Protein AF-A0ABD0VGP8-F1 (afdb_monomer)

Radius of gyration: 18.87 Å; Cα contacts (8 Å, |Δi|>4): 327; chains: 1; bounding box: 42×46×48 Å

InterPro domains:
  IPR012340 Nucleic acid-binding, OB-fold [G3DSA:2.40.50.140] (1-65)
  IPR012340 Nucleic acid-binding, OB-fold [G3DSA:2.40.50.140] (68-179)
  IPR012340 Nucleic acid-binding, OB-fold [SSF50249] (1-65)
  IPR012340 Nucleic acid-binding, OB-fold [SSF50249] (79-161)
  IPR031657 Replication protein A, OB domain [PF16900] (90-168)

Organism: Dendrobium thyrsiflorum (NCBI:txid117978)

Foldseek 3Di:
DDLVPDDAAEDEDDPRCVVCVVVDDPQFDKDKPDWDKDADPVVPDPDPDGIHTYDDPPMDIGTDPDDRRDRPPADADAPVVQVVVQPFFHKHKKWFQDWDAKDWDQDPPPRDIWIKTWTWIAGPVRDIATEMDIHPCCPPVSVVCVVCNVAGWMFIAGRWGDDDPGYTYHDDDPPRPRPVPRPD

Mean predicted aligned error: 11.91 Å

Nearest PDB structures (foldseek):
  4gop-assembly2_Z  TM=7.645E-01  e=7.010E-10  Mycosarcoma maydis
  1jmc-assembly1_A  TM=6.995E-01  e=1.639E-09  Homo sapiens
  1fgu-assembly1_B  TM=4.727E-01  e=9.653E-11  Homo sapiens
  3u4v-assembly2_B  TM=6.853E-01  e=9.547E-03  Tetrahymena thermophila
  2qdd-assembly1_B  TM=4.348E-01  e=5.751E+00  Roseovarius nubinhibens ISM

pLDDT: mean 78.56, std 16.31, range [28.16, 95.38]

Structure (mmCIF, N/CA/C/O backbone):
data_AF-A0ABD0VGP8-F1
#
_entry.id   AF-A0ABD0VGP8-F1
#
loop_
_atom_site.group_PDB
_atom_site.id
_atom_site.type_symbol
_atom_site.label_atom_id
_atom_site.label_alt_id
_atom_site.label_comp_id
_atom_site.label_asym_id
_atom_site.label_entity_id
_atom_site.label_seq_id
_atom_site.pdbx_PDB_ins_code
_atom_site.Cartn_x
_atom_site.Cartn_y
_atom_site.Cartn_z
_atom_site.occupancy
_atom_site.B_iso_or_equiv
_atom_site.auth_seq_id
_atom_site.auth_comp_id
_atom_site.auth_asym_id
_atom_site.auth_atom_id
_atom_site.pdbx_PDB_model_num
ATOM 1 N N . MET A 1 1 ? -7.320 11.011 13.089 1.00 75.75 1 MET A N 1
ATOM 2 C CA . MET A 1 1 ? -6.271 11.950 13.531 1.00 75.75 1 MET A CA 1
ATOM 3 C C . MET A 1 1 ? -7.002 13.131 14.124 1.00 75.75 1 MET A C 1
ATOM 5 O O . MET A 1 1 ? -8.030 13.486 13.560 1.00 75.75 1 MET A O 1
ATOM 9 N N . ASP A 1 2 ? -6.547 13.659 15.252 1.00 77.31 2 ASP A N 1
ATOM 10 C CA . ASP A 1 2 ? -7.126 14.875 15.825 1.00 77.31 2 ASP A CA 1
ATOM 11 C C . ASP A 1 2 ? -6.437 16.145 15.285 1.00 77.31 2 ASP A C 1
ATOM 13 O O . ASP A 1 2 ? -5.498 16.076 14.491 1.00 77.31 2 ASP A O 1
ATOM 17 N N . LYS A 1 3 ? -6.895 17.318 15.727 1.00 75.94 3 LYS A N 1
ATOM 18 C CA . LYS A 1 3 ? -6.318 18.623 15.363 1.00 75.94 3 LYS A CA 1
ATOM 19 C C . LYS A 1 3 ? -4.840 18.795 15.752 1.00 75.94 3 LYS A C 1
ATOM 21 O O . LYS A 1 3 ? -4.164 19.648 15.191 1.00 75.94 3 LYS A O 1
ATOM 26 N N . GLU A 1 4 ? -4.344 18.010 16.708 1.00 75.00 4 GLU A N 1
ATOM 27 C CA . GLU A 1 4 ? -2.964 18.071 17.208 1.00 75.00 4 GLU A CA 1
ATOM 28 C C . GLU A 1 4 ? -2.039 17.108 16.445 1.00 75.00 4 GLU A C 1
ATOM 30 O O . GLU A 1 4 ? -0.842 17.029 16.713 1.00 75.00 4 GLU A O 1
ATOM 35 N N . GLY A 1 5 ? -2.575 16.380 15.458 1.00 69.56 5 GLY A N 1
ATOM 36 C CA . GLY A 1 5 ? -1.830 15.402 14.674 1.00 69.56 5 GLY A CA 1
ATOM 37 C C . GLY A 1 5 ? -1.715 14.034 15.350 1.00 69.56 5 GLY A C 1
ATOM 38 O O . GLY A 1 5 ? -1.072 13.130 14.801 1.00 69.56 5 GLY A O 1
ATOM 39 N N . SER A 1 6 ? -2.366 13.834 16.499 1.00 74.31 6 SER A N 1
ATOM 40 C CA . SER A 1 6 ? -2.356 12.561 17.210 1.00 74.31 6 SER A CA 1
ATOM 41 C C . SER A 1 6 ? -3.183 11.524 16.458 1.00 74.31 6 SER A C 1
ATOM 43 O O . SER A 1 6 ? -4.277 11.778 15.938 1.00 74.31 6 SER A O 1
ATOM 45 N N . LYS A 1 7 ? -2.642 1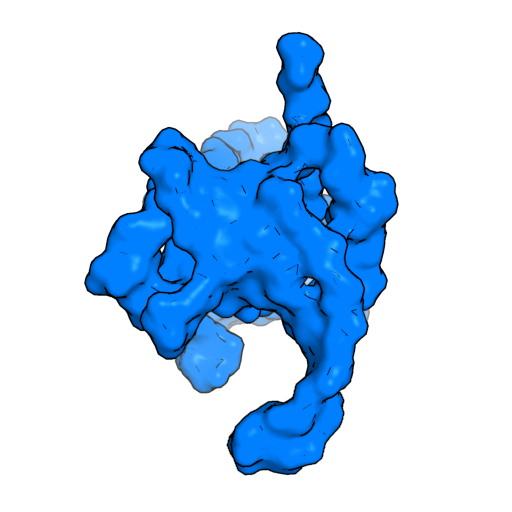0.308 16.376 1.00 75.69 7 LYS A N 1
ATOM 46 C CA . LYS A 1 7 ? -3.300 9.158 15.753 1.00 75.69 7 LYS A CA 1
ATOM 47 C C . LYS A 1 7 ? -3.699 8.171 16.842 1.00 75.69 7 LYS A C 1
ATOM 49 O O . LYS A 1 7 ? -2.844 7.698 17.583 1.00 75.69 7 LYS A O 1
ATOM 54 N N . ILE A 1 8 ? -4.983 7.835 16.882 1.00 77.69 8 ILE A N 1
ATOM 55 C CA . ILE A 1 8 ? -5.530 6.746 17.688 1.00 77.69 8 ILE A CA 1
ATOM 56 C C . ILE A 1 8 ? -6.224 5.754 16.761 1.00 77.69 8 ILE A C 1
ATOM 58 O O . ILE A 1 8 ? -6.774 6.146 15.727 1.00 77.69 8 ILE A O 1
ATOM 62 N N . TYR A 1 9 ? -6.150 4.476 17.110 1.00 81.50 9 TYR A N 1
ATOM 63 C CA . TYR A 1 9 ? -6.816 3.412 16.372 1.00 81.50 9 TYR A CA 1
ATOM 64 C C . TYR A 1 9 ? -8.202 3.200 16.955 1.00 81.50 9 TYR A C 1
ATOM 66 O O . TYR A 1 9 ? -8.357 3.222 18.171 1.00 81.50 9 TYR A O 1
ATOM 74 N N . ALA A 1 10 ? -9.190 3.005 16.089 1.00 85.44 10 ALA A N 1
ATOM 75 C CA . ALA A 1 10 ? -10.526 2.589 16.478 1.00 85.44 10 ALA A CA 1
ATOM 76 C C . ALA A 1 10 ? -10.830 1.243 15.818 1.00 85.44 10 ALA A C 1
ATOM 78 O O . ALA A 1 10 ? -10.579 1.073 14.624 1.00 85.44 10 ALA A O 1
ATOM 79 N N . ILE A 1 11 ? -11.346 0.297 16.595 1.00 84.75 11 ILE A N 1
ATOM 80 C CA . ILE A 1 11 ? -11.693 -1.048 16.150 1.00 84.75 11 ILE A CA 1
ATOM 81 C C . ILE A 1 11 ? -13.200 -1.235 16.303 1.00 84.75 11 ILE A C 1
ATOM 83 O O . ILE A 1 11 ? -13.783 -0.892 17.332 1.00 84.75 11 ILE A O 1
ATOM 87 N N . MET A 1 12 ? -13.820 -1.786 15.263 1.00 86.19 12 MET A N 1
ATOM 88 C CA . MET A 1 12 ? -15.237 -2.132 15.205 1.00 86.19 12 MET A CA 1
ATOM 89 C C . MET A 1 12 ? -15.363 -3.605 14.838 1.00 86.19 12 MET A C 1
ATOM 91 O O . MET A 1 12 ? -14.576 -4.108 14.037 1.00 86.19 12 MET A O 1
ATOM 95 N N . PHE A 1 13 ? -16.366 -4.279 15.391 1.00 82.12 13 PHE A N 1
ATOM 96 C CA . PHE A 1 13 ? -16.651 -5.680 15.099 1.00 82.12 13 PHE A CA 1
ATOM 97 C C . PHE A 1 13 ? -18.132 -5.862 14.758 1.00 82.12 13 PHE A C 1
ATOM 99 O O . PHE A 1 13 ? -18.984 -5.159 15.303 1.00 82.12 13 PHE A O 1
ATOM 106 N N . ASN A 1 14 ? -18.424 -6.861 13.922 1.00 88.38 14 ASN A N 1
ATOM 107 C CA . ASN A 1 14 ? -19.770 -7.390 13.674 1.00 88.38 14 ASN A CA 1
ATOM 108 C C . ASN A 1 14 ? -20.792 -6.289 13.314 1.00 88.38 14 ASN A C 1
ATOM 110 O O . ASN A 1 14 ? -20.517 -5.449 12.464 1.00 88.38 14 ASN A O 1
ATOM 114 N N . GLU A 1 15 ? -21.932 -6.266 14.008 1.00 85.12 15 GLU A N 1
ATOM 115 C CA . GLU A 1 15 ? -23.062 -5.340 13.833 1.00 85.12 15 GLU A CA 1
ATOM 116 C C . GLU A 1 15 ? -22.687 -3.846 13.847 1.00 85.12 15 GLU A C 1
ATOM 118 O O . GLU A 1 15 ? -23.386 -3.014 13.268 1.00 85.12 15 GLU A O 1
ATOM 123 N N . ILE A 1 16 ? -21.570 -3.481 14.486 1.00 82.50 16 ILE A N 1
ATOM 124 C CA . ILE A 1 16 ? -21.086 -2.095 14.526 1.00 82.50 16 ILE A CA 1
ATOM 125 C C . ILE A 1 16 ? -20.502 -1.680 13.175 1.00 82.50 16 ILE A C 1
ATOM 127 O O . ILE A 1 16 ? -20.626 -0.518 12.791 1.00 82.50 16 ILE A O 1
ATOM 131 N N . ILE A 1 17 ? -19.901 -2.621 12.440 1.00 83.06 17 ILE A N 1
ATOM 132 C CA . ILE A 1 17 ? -19.397 -2.374 11.087 1.00 83.06 17 ILE A CA 1
ATOM 133 C C . ILE A 1 17 ? -20.577 -2.025 10.188 1.00 83.06 17 ILE A C 1
ATOM 135 O O . ILE A 1 17 ? -20.577 -0.945 9.609 1.00 83.06 17 ILE A O 1
ATOM 139 N N . ASP A 1 18 ? -21.608 -2.870 10.157 1.00 83.44 18 ASP A N 1
ATOM 140 C CA . ASP A 1 18 ? -22.788 -2.666 9.308 1.00 83.44 18 ASP A CA 1
ATOM 141 C C . ASP A 1 18 ? -23.481 -1.329 9.604 1.00 83.44 18 ASP A C 1
ATOM 143 O O . ASP A 1 18 ? -23.924 -0.628 8.698 1.00 83.44 18 ASP A O 1
ATOM 147 N N . ARG A 1 19 ? -23.515 -0.925 10.880 1.00 85.06 19 ARG A N 1
ATOM 148 C CA . ARG A 1 19 ? -24.120 0.342 11.306 1.00 85.06 19 ARG A CA 1
ATOM 149 C C . ARG A 1 19 ? -23.381 1.581 10.797 1.00 85.06 19 ARG A C 1
ATOM 151 O O . ARG A 1 19 ? -24.021 2.599 10.534 1.00 85.06 19 ARG A O 1
ATOM 158 N N . PHE A 1 20 ? -22.051 1.542 10.736 1.00 82.31 20 PHE A N 1
ATOM 159 C CA . PHE A 1 20 ? -21.230 2.734 10.482 1.00 82.31 20 PHE A CA 1
ATOM 160 C C . PHE A 1 20 ? -20.481 2.714 9.148 1.00 82.31 20 PHE A C 1
ATOM 162 O O . PHE A 1 20 ? -19.919 3.745 8.771 1.00 82.31 20 PHE A O 1
ATOM 169 N N . HIS A 1 21 ? -20.498 1.593 8.426 1.00 80.69 21 HIS A N 1
ATOM 170 C CA . HIS A 1 21 ? -19.795 1.408 7.159 1.00 80.69 21 HIS A CA 1
ATOM 171 C C . HIS A 1 21 ? -20.122 2.512 6.146 1.00 80.69 21 HIS A C 1
ATOM 173 O O . HIS A 1 21 ? -19.216 3.153 5.622 1.00 80.69 21 HIS A O 1
ATOM 179 N N . ASP A 1 22 ? -21.406 2.807 5.943 1.00 82.00 22 ASP A N 1
ATOM 180 C CA . ASP A 1 22 ? -21.838 3.769 4.919 1.00 82.00 22 ASP A CA 1
ATOM 181 C C . ASP A 1 22 ? -21.675 5.238 5.354 1.00 82.00 22 ASP A C 1
ATOM 183 O O . ASP A 1 22 ? -21.691 6.158 4.531 1.00 82.00 22 ASP A O 1
ATOM 187 N N . ILE A 1 23 ? -21.505 5.473 6.659 1.00 82.44 23 ILE A N 1
ATOM 188 C CA . ILE A 1 23 ? -21.382 6.812 7.248 1.00 82.44 23 ILE A CA 1
ATOM 189 C C . ILE A 1 23 ? -19.925 7.277 7.231 1.00 82.44 23 ILE A C 1
ATOM 191 O O . ILE A 1 23 ? -19.656 8.467 7.034 1.00 82.44 23 ILE A O 1
ATOM 195 N N . LEU A 1 24 ? -18.983 6.358 7.458 1.00 83.94 24 LEU A N 1
ATOM 196 C CA . LEU A 1 24 ? -17.557 6.649 7.546 1.00 83.94 24 LEU A CA 1
ATOM 19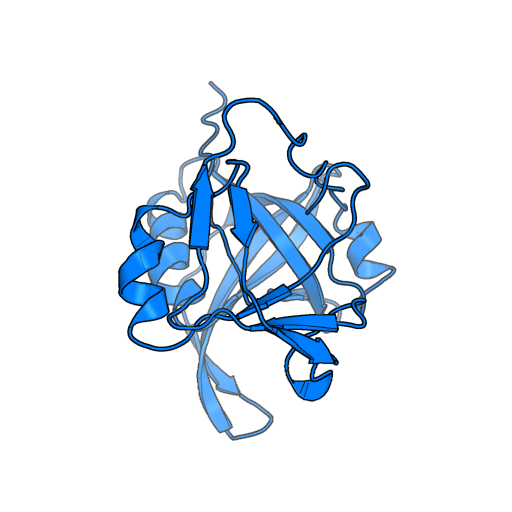7 C C . LEU A 1 24 ? -16.944 6.816 6.153 1.00 83.94 24 LEU A C 1
ATOM 199 O O . LEU A 1 24 ? -16.768 5.868 5.398 1.00 83.94 24 LEU A O 1
ATOM 203 N N . GLN A 1 25 ? -16.564 8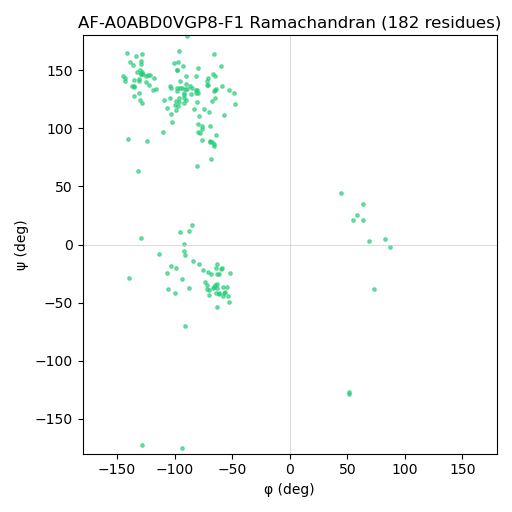.050 5.836 1.00 80.06 25 GLN A N 1
ATOM 204 C CA . GLN A 1 25 ? -15.961 8.436 4.568 1.00 80.06 25 GLN A CA 1
ATOM 205 C C . GLN A 1 25 ? -14.596 9.074 4.813 1.00 80.06 25 GLN A C 1
ATOM 207 O O . GLN A 1 25 ? -14.416 9.903 5.710 1.00 80.06 25 GLN A O 1
ATOM 212 N N . THR A 1 26 ? -13.623 8.706 3.984 1.00 77.12 26 THR A N 1
ATOM 213 C CA . THR A 1 26 ? -12.276 9.282 4.031 1.00 77.12 26 THR A CA 1
ATOM 214 C C . THR A 1 26 ? -12.326 10.795 3.816 1.00 77.12 26 THR A C 1
ATOM 216 O O . THR A 1 26 ? -13.013 11.282 2.924 1.00 77.12 26 THR A O 1
ATOM 219 N N . GLY A 1 27 ? -11.566 11.541 4.623 1.00 74.88 27 GLY A N 1
ATOM 220 C CA . GLY A 1 27 ? -11.446 12.999 4.508 1.00 74.88 27 GLY A CA 1
ATOM 221 C C . GLY A 1 27 ? -12.509 13.798 5.265 1.00 74.88 27 GLY A C 1
ATOM 222 O O . GLY A 1 27 ? -12.432 15.021 5.273 1.00 74.88 27 GLY A O 1
ATOM 223 N N . LYS A 1 28 ? -13.467 13.138 5.928 1.00 80.38 28 LYS A N 1
ATOM 224 C CA . LYS A 1 28 ? -14.440 13.795 6.810 1.00 80.38 28 LYS A CA 1
ATOM 225 C C . LYS A 1 28 ? -14.033 13.705 8.281 1.00 80.38 28 LYS A C 1
ATOM 227 O O . LYS A 1 28 ? -13.384 12.744 8.700 1.00 80.38 28 LYS A O 1
ATOM 232 N N . THR A 1 29 ? -14.435 14.704 9.064 1.00 84.75 29 THR A N 1
ATOM 233 C CA . THR A 1 29 ? -14.225 14.734 10.516 1.00 84.75 29 THR A CA 1
ATOM 234 C C . THR A 1 29 ? -15.415 14.120 11.240 1.00 84.75 29 THR A C 1
ATOM 236 O O . THR A 1 29 ? -16.558 14.479 10.968 1.00 84.75 29 THR A O 1
ATOM 239 N N . TYR A 1 30 ? -15.153 13.250 12.214 1.00 87.25 30 TYR A N 1
ATOM 240 C CA . TYR A 1 30 ? -16.190 12.613 13.022 1.00 87.25 30 TYR A CA 1
ATOM 241 C C . TYR A 1 30 ? -15.918 12.784 14.512 1.00 87.25 30 TYR A C 1
ATOM 243 O O . TYR A 1 30 ? -14.767 12.767 14.952 1.00 87.25 30 TYR A O 1
ATOM 251 N N . VAL A 1 31 ? -16.994 12.892 15.285 1.00 87.44 31 VAL A N 1
ATOM 252 C CA . VAL A 1 31 ? -16.982 12.810 16.743 1.00 87.44 31 VAL A CA 1
ATOM 253 C C . VAL A 1 31 ? -17.328 11.381 17.137 1.00 87.44 31 VAL A C 1
ATOM 255 O O . VAL A 1 31 ? -18.384 10.868 16.767 1.00 87.44 31 VAL A O 1
ATOM 258 N N . PHE A 1 32 ? -16.432 10.753 17.893 1.00 89.62 32 PHE A N 1
ATOM 259 C CA . PHE A 1 32 ? -16.620 9.422 18.461 1.00 89.62 32 PHE A CA 1
ATOM 260 C C . PHE A 1 32 ? -16.948 9.556 19.947 1.00 89.62 32 PHE A C 1
ATOM 262 O O . PHE A 1 32 ? -16.272 10.294 20.663 1.00 89.62 32 PHE A O 1
ATOM 269 N N . SER A 1 33 ? -17.952 8.828 20.428 1.00 89.69 33 SER A N 1
ATOM 270 C CA . SER A 1 33 ? -18.317 8.799 21.848 1.00 89.69 33 SER A CA 1
ATOM 271 C C . SER A 1 33 ? -18.656 7.387 22.325 1.00 89.69 33 SER A C 1
ATOM 273 O O . SER A 1 33 ? -18.988 6.509 21.529 1.00 89.69 33 SER A O 1
ATOM 275 N N . ASN A 1 34 ? -18.539 7.173 23.641 1.00 93.12 34 ASN A N 1
ATOM 276 C CA . ASN A 1 34 ? -18.830 5.911 24.339 1.00 93.12 34 ASN A CA 1
ATOM 277 C C . ASN A 1 34 ? -18.015 4.687 23.867 1.00 93.12 34 ASN A C 1
ATOM 279 O O . ASN A 1 34 ? -18.450 3.547 24.030 1.00 93.12 34 ASN A O 1
ATOM 283 N N . GLY A 1 35 ? -16.829 4.911 23.296 1.00 88.88 35 GLY A N 1
ATOM 284 C CA . GLY A 1 35 ? -15.868 3.847 22.997 1.00 88.88 35 GLY A CA 1
ATOM 285 C C . GLY A 1 35 ? -15.067 3.424 24.233 1.00 88.88 35 GLY A C 1
ATOM 286 O O . GLY A 1 35 ? -14.824 4.224 25.136 1.00 88.88 35 GLY A O 1
ATOM 287 N N . GLN A 1 36 ? -14.626 2.168 24.270 1.00 89.81 36 GLN A N 1
ATOM 288 C CA . GLN A 1 36 ? -13.781 1.627 25.335 1.00 89.81 36 GLN A CA 1
ATOM 289 C C . GLN A 1 36 ? -12.298 1.766 24.975 1.00 89.81 36 GLN A C 1
ATOM 291 O O . GLN A 1 36 ? -11.882 1.304 23.922 1.00 89.81 36 GLN A O 1
ATOM 296 N N . ILE A 1 37 ? -11.474 2.333 25.856 1.00 89.94 37 ILE A N 1
ATOM 297 C CA . ILE A 1 37 ? -10.024 2.449 25.628 1.00 89.94 37 ILE A CA 1
ATOM 298 C C . ILE A 1 37 ? -9.312 1.157 26.065 1.00 89.94 37 ILE A C 1
ATOM 300 O O . ILE A 1 37 ? -9.573 0.645 27.155 1.00 89.94 37 ILE A O 1
ATOM 304 N N . LYS A 1 38 ? -8.395 0.648 25.235 1.00 87.56 38 LYS A N 1
ATOM 305 C CA . LYS A 1 38 ? -7.489 -0.473 25.536 1.00 87.56 38 LYS A CA 1
ATOM 306 C C . LYS A 1 38 ? -6.054 -0.167 25.120 1.00 87.56 38 LYS A C 1
ATOM 308 O O . LYS A 1 38 ? -5.814 0.732 24.323 1.00 87.56 38 LYS A O 1
ATOM 313 N N . GLU A 1 39 ? -5.100 -0.922 25.655 1.00 85.56 39 GLU A N 1
ATOM 314 C CA . GLU A 1 39 ? -3.723 -0.915 25.153 1.00 85.56 39 GLU A CA 1
ATOM 315 C C . GLU A 1 39 ? -3.638 -1.610 23.792 1.00 85.56 39 GLU A C 1
ATOM 317 O O . GLU A 1 39 ? -4.287 -2.633 23.571 1.00 85.56 39 GLU A O 1
ATOM 322 N N . ILE A 1 40 ? -2.823 -1.055 22.889 1.00 79.00 40 ILE A N 1
ATOM 323 C CA . ILE A 1 40 ? -2.623 -1.630 21.554 1.00 79.00 40 ILE A CA 1
ATOM 324 C C . ILE A 1 40 ? -1.937 -2.986 21.661 1.00 79.00 40 ILE A C 1
ATOM 326 O O . ILE A 1 40 ? -0.868 -3.118 22.268 1.00 79.00 40 ILE A O 1
ATOM 330 N N . ASN A 1 41 ? -2.493 -3.970 20.957 1.00 71.81 41 ASN A N 1
ATOM 331 C CA . ASN A 1 41 ? -1.782 -5.208 20.698 1.00 71.81 41 ASN A CA 1
ATOM 332 C C . ASN A 1 41 ? -0.728 -4.989 19.596 1.00 71.81 41 ASN A C 1
ATOM 334 O O . ASN A 1 41 ? -1.039 -4.935 18.402 1.00 71.81 41 ASN A O 1
ATOM 338 N N . LYS A 1 42 ? 0.535 -4.858 20.014 1.00 69.62 42 LYS A N 1
ATOM 339 C CA . LYS A 1 42 ? 1.679 -4.574 19.131 1.00 69.62 42 LYS A CA 1
ATOM 340 C C . LYS A 1 42 ? 1.955 -5.676 18.105 1.00 69.62 42 LYS A C 1
ATOM 342 O O . LYS A 1 42 ? 2.621 -5.401 17.112 1.00 69.62 42 LYS A O 1
ATOM 347 N N . ASP A 1 43 ? 1.420 -6.877 18.302 1.00 63.03 43 ASP A N 1
ATOM 348 C CA . ASP A 1 43 ? 1.644 -8.007 17.398 1.00 63.03 43 ASP A CA 1
ATOM 349 C C . ASP A 1 43 ? 0.848 -7.884 16.087 1.00 63.03 43 ASP A C 1
ATOM 351 O O . ASP A 1 43 ? 1.227 -8.466 15.072 1.00 63.03 43 ASP A O 1
ATOM 355 N N . PHE A 1 44 ? -0.237 -7.098 16.077 1.00 53.94 44 PHE A N 1
ATOM 356 C CA . PHE A 1 44 ? -1.123 -6.957 14.912 1.00 53.94 44 PHE A CA 1
ATOM 357 C C . PHE A 1 44 ? -0.921 -5.655 14.132 1.00 53.94 44 PHE A C 1
ATOM 359 O O . PHE A 1 44 ? -1.324 -5.559 12.970 1.00 53.94 44 PHE A O 1
ATOM 366 N N . TYR A 1 45 ? -0.289 -4.649 14.740 1.00 54.62 45 TYR A N 1
ATOM 367 C CA . TYR A 1 45 ? -0.247 -3.295 14.202 1.00 54.62 45 TYR A CA 1
ATOM 368 C C . TYR A 1 45 ? 1.176 -2.735 14.174 1.00 54.62 45 TYR A C 1
ATOM 370 O O . TYR A 1 45 ? 1.838 -2.606 15.198 1.00 54.62 45 TYR A O 1
ATOM 378 N N . ASN A 1 46 ? 1.632 -2.308 12.993 1.00 49.19 46 ASN A N 1
ATOM 379 C CA . ASN A 1 46 ? 2.923 -1.637 12.825 1.00 49.19 46 ASN A CA 1
ATOM 380 C C . ASN A 1 46 ? 2.797 -0.143 13.204 1.00 49.19 46 ASN A C 1
ATOM 382 O O . ASN A 1 46 ? 2.790 0.730 12.333 1.00 49.19 46 ASN A O 1
ATOM 386 N N . VAL A 1 47 ? 2.560 0.133 14.492 1.00 53.47 47 VAL A N 1
ATOM 387 C CA . VAL A 1 47 ? 1.957 1.386 14.975 1.00 53.47 47 VAL A CA 1
ATOM 388 C C . VAL A 1 47 ? 2.688 1.970 16.188 1.00 53.47 47 VAL A C 1
ATOM 390 O O . VAL A 1 47 ? 2.965 1.275 17.156 1.00 53.47 47 VAL A O 1
ATOM 393 N N . ASN A 1 48 ? 2.924 3.289 16.165 1.00 53.62 48 ASN A N 1
ATOM 394 C CA . ASN A 1 48 ? 3.574 4.064 17.242 1.00 53.62 48 ASN A CA 1
ATOM 395 C C . ASN A 1 48 ? 2.616 4.525 18.370 1.00 53.62 48 ASN A C 1
ATOM 397 O O . ASN A 1 48 ? 2.932 5.443 19.124 1.00 53.62 48 ASN A O 1
ATOM 401 N N . GLY A 1 49 ? 1.428 3.932 18.474 1.00 64.56 49 GLY A N 1
ATOM 402 C CA . GLY A 1 49 ? 0.401 4.282 19.460 1.00 64.56 49 GLY A CA 1
ATOM 403 C C . GLY A 1 49 ? 0.492 3.433 20.730 1.00 64.56 49 GLY A C 1
ATOM 404 O O . GLY A 1 49 ? 0.958 2.297 20.688 1.00 64.56 49 GLY A O 1
ATOM 405 N N . LYS A 1 50 ? 0.025 3.975 21.863 1.00 73.81 50 LYS A N 1
ATOM 406 C CA . LYS A 1 50 ? -0.081 3.236 23.139 1.00 73.81 50 LYS A CA 1
ATOM 407 C C . LYS A 1 50 ? -1.460 2.608 23.356 1.00 73.81 50 LYS A C 1
ATOM 409 O O . LYS A 1 50 ? -1.559 1.582 24.018 1.00 73.81 50 LYS A O 1
ATOM 414 N N . ILE A 1 51 ? -2.502 3.231 22.808 1.00 81.38 51 ILE A N 1
ATOM 415 C CA . ILE A 1 51 ? -3.898 2.889 23.081 1.00 81.38 51 ILE A CA 1
ATOM 416 C C . ILE A 1 51 ? -4.742 2.845 21.805 1.00 81.38 51 ILE A C 1
ATOM 418 O O . ILE A 1 51 ? -4.442 3.522 20.819 1.00 81.38 51 ILE A O 1
ATOM 422 N N . GLU A 1 52 ? -5.809 2.063 21.859 1.00 83.69 52 GLU A N 1
ATOM 423 C CA . GLU A 1 52 ? -6.849 1.909 20.847 1.00 83.69 52 GLU A CA 1
ATOM 424 C C . GLU A 1 52 ? -8.235 2.077 21.483 1.00 83.69 52 GLU A C 1
ATOM 426 O O . GLU A 1 52 ? -8.418 1.877 22.684 1.00 83.69 52 GLU A O 1
ATOM 431 N N . ILE A 1 53 ? -9.216 2.465 20.674 1.00 87.25 53 ILE A N 1
ATOM 432 C CA . ILE A 1 53 ? -10.624 2.571 21.046 1.00 87.25 53 ILE A CA 1
ATOM 433 C C . ILE A 1 53 ? -11.356 1.369 20.453 1.00 87.25 53 ILE A C 1
ATOM 435 O O . ILE A 1 53 ? -11.326 1.152 19.248 1.00 87.25 53 ILE A O 1
ATOM 439 N N . ILE A 1 54 ? -12.070 0.618 21.276 1.00 87.31 54 ILE A N 1
ATOM 440 C CA . ILE A 1 54 ? -13.011 -0.405 20.835 1.00 87.31 54 ILE A CA 1
ATOM 441 C C . ILE A 1 54 ? -14.408 0.199 20.847 1.00 87.31 54 ILE A C 1
ATOM 443 O O . ILE A 1 54 ? -14.905 0.622 21.894 1.00 87.31 54 ILE A O 1
ATOM 447 N N . LEU A 1 55 ? -15.040 0.235 19.679 1.00 87.00 55 LEU A N 1
ATOM 448 C CA . LEU A 1 55 ? -16.425 0.659 19.542 1.00 87.00 55 LEU A CA 1
ATOM 449 C C . LEU A 1 55 ? -17.352 -0.537 19.766 1.00 87.00 55 LEU A C 1
ATOM 451 O O . LEU A 1 55 ? -17.108 -1.644 19.286 1.00 87.00 55 LEU A O 1
ATOM 455 N N . ASN A 1 56 ? -18.412 -0.298 20.524 1.00 88.75 56 ASN A N 1
ATOM 456 C CA . ASN A 1 56 ? -19.396 -1.285 20.953 1.00 88.75 56 ASN A CA 1
ATOM 457 C C . ASN A 1 56 ? -20.817 -0.794 20.617 1.00 88.75 56 ASN A C 1
ATOM 459 O O . ASN A 1 56 ? -20.998 0.242 19.975 1.00 88.75 56 ASN A O 1
ATOM 463 N N . SER A 1 57 ? -21.841 -1.513 21.077 1.00 88.75 57 SER A N 1
ATOM 464 C CA . SER A 1 57 ? -23.248 -1.184 20.807 1.00 88.75 57 SER A CA 1
ATOM 465 C C . SER A 1 57 ? -23.700 0.179 21.346 1.00 88.75 57 SER A C 1
ATOM 467 O O . SER A 1 57 ? -24.610 0.784 20.775 1.00 88.75 57 SER A O 1
ATOM 469 N N . THR A 1 58 ? -23.057 0.704 22.394 1.00 90.81 58 THR A N 1
ATOM 470 C CA . THR A 1 58 ? -23.377 2.020 22.974 1.00 90.81 58 THR A CA 1
ATOM 471 C C . THR A 1 58 ? -22.564 3.161 22.363 1.00 90.81 58 THR A C 1
ATOM 473 O O . THR A 1 58 ? -22.862 4.334 22.617 1.00 90.81 58 THR A O 1
ATOM 476 N N . SER A 1 59 ? -21.565 2.834 21.537 1.00 91.62 59 SER A N 1
ATOM 477 C CA . SER A 1 59 ? -20.748 3.805 20.819 1.00 91.62 59 SER A CA 1
ATOM 478 C C . SER A 1 59 ? -21.552 4.569 19.770 1.00 91.62 59 SER A C 1
ATOM 480 O O . SER A 1 59 ? -22.473 4.041 19.138 1.00 91.62 59 SER A O 1
ATOM 482 N N . ASN A 1 60 ? -21.187 5.833 19.576 1.00 90.56 60 ASN A N 1
ATOM 483 C CA . ASN A 1 60 ? -21.803 6.706 18.588 1.00 90.56 60 ASN A CA 1
ATOM 484 C C . ASN A 1 60 ? -20.723 7.402 17.752 1.00 90.56 60 ASN A C 1
ATOM 486 O O . ASN A 1 60 ? -19.665 7.765 18.270 1.00 90.56 60 ASN A O 1
ATOM 490 N N . ILE A 1 61 ? -21.002 7.565 16.460 1.00 90.25 61 ILE A N 1
ATOM 491 C CA . ILE A 1 61 ? -20.156 8.273 15.504 1.00 90.25 61 ILE A CA 1
ATOM 492 C C . ILE A 1 61 ? -21.038 9.298 14.798 1.00 90.25 61 ILE A C 1
ATOM 494 O O . ILE A 1 61 ? -22.029 8.933 14.163 1.00 90.25 61 ILE A O 1
ATOM 498 N N . GLN A 1 62 ? -20.671 10.573 14.891 1.00 88.75 62 GLN A N 1
ATOM 499 C CA . GLN A 1 62 ? -21.402 11.672 14.259 1.00 88.75 62 GLN A CA 1
ATOM 500 C C . GLN A 1 62 ? -20.473 12.493 13.375 1.00 88.75 62 GLN A C 1
ATOM 502 O O . GLN A 1 62 ? -19.331 12.752 13.747 1.00 88.75 62 GLN A O 1
ATOM 507 N N . LEU A 1 63 ? -20.955 12.911 12.204 1.00 86.25 63 LEU A N 1
ATOM 508 C CA . LEU A 1 63 ? -20.219 13.827 11.337 1.00 86.25 63 LEU A CA 1
ATOM 509 C C . LEU A 1 63 ? -20.079 15.183 12.039 1.00 86.25 63 LEU A C 1
ATOM 511 O O . LEU A 1 63 ? -21.079 15.771 12.450 1.00 86.25 63 LEU A O 1
ATOM 515 N N . SER A 1 64 ? -18.850 15.682 12.168 1.00 82.50 64 SER A N 1
ATOM 516 C CA . SER A 1 64 ? -18.615 17.027 12.690 1.00 82.50 64 SER A CA 1
ATOM 517 C C . SER A 1 64 ? -18.867 18.056 11.591 1.00 82.50 64 SER A C 1
ATOM 519 O O . SER A 1 64 ? -18.365 17.920 10.476 1.00 82.50 64 SER A O 1
ATOM 521 N N . VAL A 1 65 ? -19.657 19.082 11.910 1.00 75.75 65 VAL A N 1
ATOM 522 C CA . VAL A 1 65 ? -20.002 20.185 10.992 1.00 75.75 65 VAL A CA 1
ATOM 523 C C . VAL A 1 65 ? -19.120 21.414 11.249 1.00 75.75 65 VAL A C 1
ATOM 525 O O . VAL A 1 65 ? -18.987 22.277 10.387 1.00 75.75 65 VAL A O 1
ATOM 528 N N . THR A 1 66 ? -18.510 21.498 12.432 1.00 67.38 66 THR A N 1
ATOM 529 C CA . THR A 1 66 ? -17.801 22.691 12.918 1.00 67.38 66 THR A CA 1
ATOM 530 C C . THR A 1 66 ? -16.286 22.543 12.910 1.00 67.38 66 THR A C 1
ATOM 532 O O . THR A 1 66 ? -15.589 23.548 12.814 1.00 67.38 66 THR A O 1
ATOM 535 N N . ASP A 1 67 ? -15.773 21.312 12.966 1.00 63.66 67 ASP A N 1
ATOM 536 C CA . ASP A 1 67 ? -14.338 21.051 13.042 1.00 63.66 67 ASP A CA 1
ATOM 537 C C . ASP A 1 67 ? -13.835 20.439 11.734 1.00 63.66 67 ASP A C 1
ATOM 539 O O . ASP A 1 67 ? -13.889 19.226 11.518 1.00 63.66 67 ASP A O 1
ATOM 543 N N . ASN A 1 68 ? -13.295 21.278 10.852 1.00 62.28 68 ASN A N 1
ATOM 544 C CA . ASN A 1 68 ? -12.433 20.790 9.782 1.00 62.28 68 ASN A CA 1
ATOM 54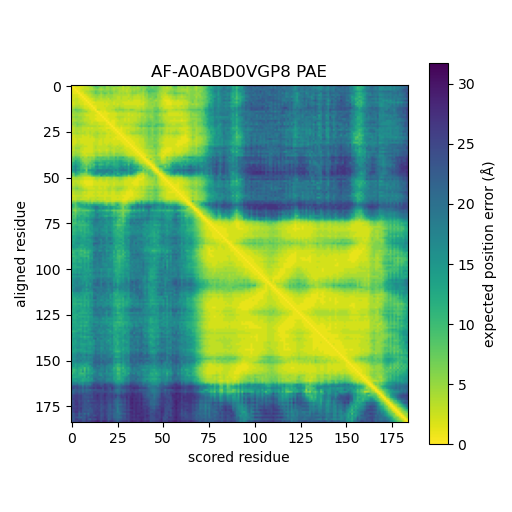5 C C . ASN A 1 68 ? -11.049 20.543 10.378 1.00 62.28 68 ASN A C 1
ATOM 547 O O . ASN A 1 68 ? -10.253 21.463 10.548 1.00 62.28 68 ASN A O 1
ATOM 551 N N . ILE A 1 69 ? -10.778 19.289 10.737 1.00 66.56 69 ILE A N 1
ATOM 552 C CA . ILE A 1 69 ? -9.413 18.859 11.002 1.00 66.56 69 ILE A CA 1
ATOM 553 C C . ILE A 1 69 ? -8.753 18.756 9.636 1.00 66.56 69 ILE A C 1
ATOM 555 O O . ILE A 1 69 ? -9.186 17.952 8.807 1.00 66.56 69 ILE A O 1
ATOM 559 N N . ASP A 1 70 ? -7.736 19.586 9.400 1.00 62.19 70 ASP A N 1
ATOM 560 C CA . ASP A 1 70 ? -6.957 19.532 8.168 1.00 62.19 70 ASP A CA 1
ATOM 561 C C . ASP A 1 70 ? -6.555 18.086 7.888 1.00 62.19 70 ASP A C 1
ATOM 563 O O . ASP A 1 70 ? -6.038 17.374 8.758 1.00 62.19 70 ASP A O 1
ATOM 567 N N . SER A 1 71 ? -6.799 17.643 6.654 1.00 59.94 71 SER A N 1
ATOM 568 C CA . SER A 1 71 ? -6.372 16.318 6.231 1.00 59.94 71 SER A CA 1
ATOM 569 C C . SER A 1 71 ? -4.878 16.172 6.536 1.00 59.94 71 SER A C 1
ATOM 571 O O . SER A 1 71 ? -4.121 17.093 6.201 1.00 59.94 71 SER A O 1
ATOM 573 N N . PRO A 1 72 ? -4.431 15.059 7.151 1.00 59.19 72 PRO A N 1
ATOM 574 C CA . PRO A 1 72 ? -3.027 14.868 7.472 1.00 59.19 72 PRO A CA 1
ATOM 575 C C . PRO A 1 72 ? -2.165 15.202 6.262 1.00 59.19 72 PRO A C 1
ATOM 577 O O . PRO A 1 72 ? -2.320 14.572 5.215 1.00 59.19 72 PRO A O 1
ATOM 580 N N . LYS A 1 73 ? -1.259 16.178 6.408 1.00 62.34 73 LYS A N 1
ATOM 581 C CA . LYS A 1 73 ? -0.275 16.481 5.368 1.00 62.34 73 LYS A CA 1
ATOM 582 C C . LYS A 1 73 ? 0.506 15.200 5.097 1.00 62.34 73 LYS A C 1
ATOM 584 O O . LYS A 1 73 ? 1.221 14.705 5.971 1.00 62.34 73 LYS A O 1
ATOM 589 N N . ILE A 1 74 ? 0.314 14.631 3.911 1.00 68.44 74 ILE A N 1
ATOM 590 C CA . ILE A 1 74 ? 1.017 13.421 3.496 1.00 68.44 74 ILE A CA 1
ATOM 591 C C . ILE A 1 74 ? 2.473 13.821 3.285 1.00 68.44 74 ILE A C 1
ATOM 593 O O . ILE A 1 74 ? 2.784 14.628 2.409 1.00 68.44 74 ILE A O 1
ATOM 597 N N . LYS A 1 75 ? 3.369 13.283 4.114 1.00 81.06 75 LYS A N 1
ATOM 598 C CA . LYS A 1 75 ? 4.805 13.438 3.899 1.00 81.06 75 LYS A CA 1
ATOM 599 C C . LYS A 1 75 ? 5.219 12.437 2.830 1.00 81.06 75 LYS A C 1
ATOM 601 O O . LYS A 1 75 ? 5.324 11.248 3.115 1.00 81.06 75 LYS A O 1
ATOM 606 N N . LEU A 1 76 ? 5.427 12.938 1.619 1.00 85.81 76 LEU A N 1
ATOM 607 C CA . LEU A 1 76 ? 5.884 12.131 0.498 1.00 85.81 76 LEU A CA 1
ATOM 608 C C . LEU A 1 76 ? 7.400 11.942 0.562 1.00 85.81 76 LEU A C 1
ATOM 610 O O . LEU A 1 76 ? 8.145 12.908 0.723 1.00 85.81 76 LEU A O 1
ATOM 614 N N . SER A 1 77 ? 7.828 10.696 0.432 1.00 89.06 77 SER A N 1
ATOM 615 C CA . SER A 1 77 ? 9.217 10.283 0.268 1.00 89.06 77 SER A CA 1
ATOM 616 C C . SER A 1 77 ? 9.547 10.067 -1.204 1.00 89.06 77 SER A C 1
ATOM 618 O O . SER A 1 77 ? 8.662 9.794 -2.014 1.00 89.06 77 SER A O 1
ATOM 620 N N . VAL A 1 78 ? 10.833 10.150 -1.531 1.00 91.69 78 VAL A N 1
ATOM 621 C CA . VAL A 1 78 ? 11.395 9.678 -2.810 1.00 91.69 78 VAL A CA 1
ATOM 622 C C . VAL A 1 78 ? 11.965 8.265 -2.649 1.00 91.69 78 VAL A C 1
ATOM 624 O O . VAL A 1 78 ? 12.124 7.784 -1.525 1.00 91.69 78 VAL A O 1
ATOM 627 N N . ILE A 1 79 ? 12.264 7.573 -3.750 1.00 90.88 79 ILE A N 1
ATOM 628 C CA . ILE A 1 79 ? 12.798 6.201 -3.716 1.00 90.88 79 ILE A CA 1
ATOM 629 C C . ILE A 1 79 ? 14.093 6.147 -2.897 1.00 90.88 79 ILE A C 1
ATOM 631 O O . ILE A 1 79 ? 14.248 5.251 -2.064 1.00 90.88 79 ILE A O 1
ATOM 635 N N . GLU A 1 80 ? 14.976 7.131 -3.065 1.00 90.69 80 GLU A N 1
ATOM 636 C CA . GLU A 1 80 ? 16.215 7.283 -2.298 1.00 90.69 80 GLU A CA 1
ATOM 637 C C . GLU A 1 80 ? 15.988 7.288 -0.770 1.00 90.69 80 GLU A C 1
ATOM 639 O O . GLU A 1 80 ? 16.676 6.568 -0.042 1.00 90.69 80 GLU A O 1
ATOM 644 N N . ASP A 1 81 ? 14.974 8.010 -0.271 1.00 89.44 81 ASP A N 1
ATOM 645 C CA . ASP A 1 81 ? 14.657 8.075 1.166 1.00 89.44 81 ASP A CA 1
ATOM 646 C C . ASP A 1 81 ? 14.285 6.695 1.726 1.00 89.44 81 ASP A C 1
ATOM 648 O O . ASP A 1 81 ? 14.694 6.317 2.830 1.00 89.44 81 ASP A O 1
ATOM 652 N N . ILE A 1 82 ? 13.488 5.944 0.956 1.00 86.56 82 ILE A N 1
ATOM 653 C CA . ILE A 1 82 ? 12.984 4.615 1.324 1.00 86.56 82 ILE A CA 1
ATOM 654 C C . ILE A 1 82 ? 14.127 3.595 1.272 1.00 86.56 82 ILE A C 1
ATOM 656 O O . ILE A 1 82 ? 14.233 2.743 2.153 1.00 86.56 82 ILE A O 1
ATOM 660 N N . LYS A 1 83 ? 15.030 3.710 0.288 1.00 86.69 83 LYS A N 1
ATOM 661 C CA . LYS A 1 83 ? 16.263 2.912 0.218 1.00 86.69 83 LYS A CA 1
ATOM 662 C C . LYS A 1 83 ? 17.173 3.158 1.418 1.00 86.69 83 LYS A C 1
ATOM 664 O O . LYS A 1 83 ? 17.724 2.199 1.955 1.00 86.69 83 LYS A O 1
ATOM 669 N N . GLY A 1 84 ? 17.305 4.415 1.846 1.00 87.69 84 GLY A N 1
ATOM 670 C CA . GLY A 1 84 ? 18.082 4.794 3.027 1.00 87.69 84 GLY A CA 1
ATOM 671 C C . GLY A 1 84 ? 17.468 4.311 4.344 1.00 87.69 84 GLY A C 1
ATOM 672 O O . GLY A 1 84 ? 18.191 4.096 5.313 1.00 87.69 84 GLY A O 1
ATOM 673 N N . ASN A 1 85 ? 16.148 4.095 4.381 1.00 85.19 85 ASN A N 1
ATOM 674 C CA . ASN A 1 85 ? 15.409 3.702 5.583 1.00 85.19 85 ASN A CA 1
ATOM 675 C C . ASN A 1 85 ? 14.463 2.512 5.313 1.00 85.19 85 ASN A C 1
ATOM 677 O O . ASN A 1 85 ? 13.249 2.640 5.481 1.00 85.19 85 ASN A O 1
ATOM 681 N N . PRO A 1 86 ? 14.980 1.323 4.950 1.00 80.62 86 PRO A N 1
ATOM 682 C CA . PRO A 1 86 ? 14.171 0.218 4.419 1.00 80.62 86 PRO A CA 1
ATOM 683 C C . PRO A 1 86 ? 13.121 -0.330 5.396 1.00 80.62 86 PRO A C 1
ATOM 685 O O . PRO A 1 86 ? 12.097 -0.877 4.984 1.00 80.62 86 PRO A O 1
ATOM 688 N N . ASN A 1 87 ? 13.355 -0.165 6.700 1.00 77.19 87 ASN A N 1
ATOM 689 C CA . ASN A 1 87 ? 12.450 -0.626 7.750 1.00 77.19 87 ASN A CA 1
ATOM 690 C C . ASN A 1 87 ? 11.310 0.363 8.053 1.00 77.19 87 ASN A C 1
ATOM 692 O O . ASN A 1 87 ? 10.341 -0.016 8.719 1.00 77.19 87 ASN A O 1
ATOM 696 N N . LEU A 1 88 ? 11.406 1.610 7.577 1.00 79.56 88 LEU A N 1
ATOM 697 C CA . LEU A 1 88 ? 10.409 2.647 7.816 1.00 79.56 88 LEU A CA 1
ATOM 698 C C . LEU A 1 88 ? 9.367 2.637 6.681 1.00 79.56 88 LEU A C 1
ATOM 700 O O . LEU A 1 88 ? 9.739 2.787 5.520 1.00 79.56 88 LEU A O 1
ATOM 704 N N . PRO A 1 89 ? 8.067 2.458 6.979 1.00 78.94 89 PRO A N 1
ATOM 705 C CA . PRO A 1 89 ? 7.024 2.678 5.985 1.00 78.94 89 PRO A CA 1
ATOM 706 C C . PRO A 1 89 ? 6.970 4.155 5.585 1.00 78.94 89 PRO A C 1
ATOM 708 O O . PRO A 1 89 ? 6.897 5.021 6.460 1.00 78.94 89 PRO A O 1
ATOM 711 N N . SER A 1 90 ? 6.911 4.421 4.283 1.00 82.75 90 SER A N 1
ATOM 712 C CA . SER A 1 90 ? 6.849 5.776 3.730 1.00 82.75 90 SER A CA 1
ATOM 713 C C . SER A 1 90 ? 5.760 5.906 2.671 1.00 82.75 90 SER A C 1
ATOM 715 O O . SER A 1 90 ? 5.469 4.958 1.941 1.00 82.75 90 SER A O 1
ATOM 717 N N . ASP A 1 91 ? 5.168 7.092 2.573 1.00 83.75 91 ASP A N 1
ATOM 718 C CA . ASP A 1 91 ? 4.179 7.410 1.544 1.00 83.75 91 ASP A CA 1
ATOM 719 C C . ASP A 1 91 ? 4.914 7.957 0.311 1.00 83.75 91 ASP A C 1
ATOM 721 O O . ASP A 1 91 ? 5.801 8.792 0.456 1.00 83.75 91 ASP A O 1
ATOM 725 N N . ILE A 1 92 ? 4.591 7.498 -0.898 1.00 84.69 92 ILE A N 1
ATOM 726 C CA . ILE A 1 92 ? 5.297 7.885 -2.130 1.00 84.69 92 ILE A CA 1
ATOM 727 C C . ILE A 1 92 ? 4.335 8.023 -3.310 1.00 84.69 92 ILE A C 1
ATOM 729 O O . ILE A 1 92 ? 3.407 7.231 -3.466 1.00 84.69 92 ILE A O 1
ATOM 733 N N . ILE A 1 93 ? 4.572 9.031 -4.152 1.00 87.00 93 ILE A N 1
ATOM 734 C CA . ILE A 1 93 ? 3.912 9.183 -5.453 1.00 87.00 93 ILE A CA 1
ATOM 735 C C . ILE A 1 93 ? 4.835 8.640 -6.538 1.00 87.00 93 ILE A C 1
ATOM 737 O O . ILE A 1 93 ? 6.029 8.934 -6.551 1.00 87.00 93 ILE A O 1
ATOM 741 N N . LEU A 1 94 ? 4.265 7.860 -7.450 1.00 88.44 94 LEU A N 1
ATOM 742 C CA . LEU A 1 94 ? 4.991 7.160 -8.498 1.00 88.44 94 LEU A CA 1
ATOM 743 C C . LEU A 1 94 ? 4.250 7.280 -9.827 1.00 88.44 94 LEU A C 1
ATOM 745 O O . LEU A 1 94 ? 3.040 7.075 -9.885 1.00 88.44 94 LEU A O 1
ATOM 749 N N . LEU A 1 95 ? 4.978 7.552 -10.905 1.00 90.00 95 LEU A N 1
ATOM 750 C CA . LEU A 1 95 ? 4.481 7.385 -12.266 1.00 90.00 95 LEU A CA 1
ATOM 751 C C . LEU A 1 95 ? 4.710 5.930 -12.695 1.00 90.00 95 LEU A C 1
ATOM 753 O O . LEU A 1 95 ? 5.816 5.399 -12.573 1.00 90.00 95 LEU A O 1
ATOM 757 N N . VAL A 1 96 ? 3.665 5.283 -13.202 1.00 90.81 96 VAL A N 1
ATOM 758 C CA . VAL A 1 96 ? 3.731 3.917 -13.724 1.00 90.81 96 VAL A CA 1
ATOM 759 C C . VAL A 1 96 ? 4.291 3.956 -15.143 1.00 90.81 96 VAL A C 1
ATOM 761 O O . VAL A 1 96 ? 3.753 4.622 -16.020 1.00 90.81 96 VAL A O 1
ATOM 764 N N . VAL A 1 97 ? 5.392 3.238 -15.358 1.00 93.38 97 VAL A N 1
ATOM 765 C CA . VAL A 1 97 ? 6.106 3.170 -16.642 1.00 93.38 97 VAL A CA 1
ATOM 766 C C . VAL A 1 97 ? 5.741 1.899 -17.401 1.00 93.38 97 VAL A C 1
ATOM 768 O O . VAL A 1 97 ? 5.572 1.932 -18.617 1.00 93.38 97 VAL A O 1
ATOM 771 N N . LYS A 1 98 ? 5.641 0.759 -16.702 1.00 94.25 98 LYS A N 1
ATOM 772 C CA . LYS A 1 98 ? 5.248 -0.525 -17.301 1.00 94.25 98 LYS A C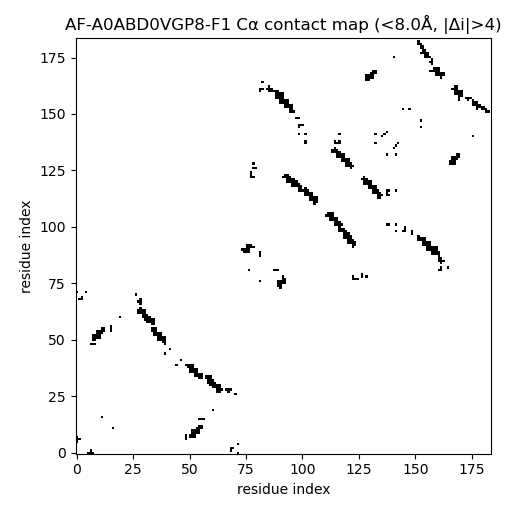A 1
ATOM 773 C C . LYS A 1 98 ? 4.421 -1.356 -16.339 1.00 94.25 98 LYS A C 1
ATOM 775 O O . LYS A 1 98 ? 4.718 -1.412 -15.144 1.00 94.25 98 LYS A O 1
ATOM 780 N N . VAL A 1 99 ? 3.466 -2.085 -16.909 1.00 93.75 99 VAL A N 1
ATOM 781 C CA . VAL A 1 99 ? 2.611 -3.043 -16.202 1.00 93.75 99 VAL A CA 1
ATOM 782 C C . VAL A 1 99 ? 2.741 -4.420 -16.865 1.00 93.75 99 VAL A C 1
ATOM 784 O O . VAL A 1 99 ? 2.024 -4.714 -17.817 1.00 93.75 99 VAL A O 1
ATOM 787 N N . PRO A 1 100 ? 3.700 -5.250 -16.427 1.00 93.88 100 PRO A N 1
ATOM 788 C CA . PRO A 1 100 ? 3.824 -6.642 -16.848 1.00 93.88 100 PRO A CA 1
ATOM 789 C C . PRO A 1 100 ? 2.653 -7.512 -16.376 1.00 93.88 100 PRO A C 1
ATOM 791 O O . PRO A 1 100 ? 1.945 -7.171 -15.425 1.00 93.88 100 PRO A O 1
ATOM 794 N N . GLU A 1 101 ? 2.517 -8.686 -16.994 1.00 94.75 101 GLU A N 1
ATOM 795 C CA . GLU A 1 101 ? 1.507 -9.677 -16.624 1.00 94.75 101 GLU A CA 1
ATOM 796 C C . GLU A 1 101 ? 1.648 -10.163 -15.171 1.00 94.75 101 GLU A C 1
ATOM 798 O O . GLU A 1 101 ? 2.730 -10.190 -14.567 1.00 94.75 101 GLU A O 1
ATOM 803 N N . VAL A 1 102 ? 0.518 -10.591 -14.607 1.00 95.38 102 VAL A N 1
ATOM 804 C CA . VAL A 1 102 ? 0.465 -11.202 -13.275 1.00 95.38 102 VAL A CA 1
ATOM 805 C C . VAL A 1 102 ? 1.099 -12.593 -13.290 1.00 95.38 102 VAL A C 1
ATOM 807 O O . VAL A 1 102 ? 0.945 -13.355 -14.239 1.00 95.38 102 VAL A O 1
ATOM 810 N N . ARG A 1 103 ? 1.801 -12.951 -12.213 1.00 95.25 103 ARG A N 1
ATOM 811 C CA . ARG A 1 103 ? 2.488 -14.238 -12.065 1.00 95.25 103 ARG A CA 1
ATOM 812 C C . ARG A 1 103 ? 2.121 -14.899 -10.742 1.00 95.25 103 ARG A C 1
ATOM 814 O O . ARG A 1 103 ? 1.928 -14.227 -9.732 1.00 95.25 103 ARG A O 1
ATOM 821 N N . MET A 1 104 ? 2.072 -16.228 -10.735 1.00 95.12 104 MET A N 1
ATOM 822 C CA . MET A 1 104 ? 2.009 -17.010 -9.499 1.00 95.12 104 MET A CA 1
ATOM 823 C C . MET A 1 104 ? 3.414 -17.421 -9.075 1.00 95.12 104 MET A C 1
ATOM 825 O O . MET A 1 104 ? 4.193 -17.912 -9.891 1.00 95.12 104 MET A O 1
ATOM 829 N N . ILE A 1 105 ? 3.722 -17.260 -7.792 1.00 92.38 105 ILE A N 1
ATOM 830 C CA . ILE A 1 105 ? 4.973 -17.722 -7.194 1.00 92.38 105 ILE A CA 1
ATOM 831 C C . ILE A 1 105 ? 4.689 -18.557 -5.946 1.00 92.38 105 ILE A C 1
ATOM 833 O O . ILE A 1 105 ? 3.598 -18.508 -5.381 1.00 92.38 105 ILE A O 1
ATOM 837 N N . TYR A 1 106 ? 5.687 -19.305 -5.487 1.00 90.44 106 TYR A N 1
ATOM 838 C CA . TYR A 1 106 ? 5.633 -19.979 -4.193 1.00 90.44 106 TYR A CA 1
ATOM 839 C C . TYR A 1 106 ? 6.385 -19.151 -3.157 1.00 90.44 106 TYR A C 1
ATOM 841 O O . TYR A 1 106 ? 7.572 -18.861 -3.326 1.00 90.44 106 TYR A O 1
ATOM 849 N N . ARG A 1 107 ? 5.706 -18.777 -2.073 1.00 84.56 107 ARG A N 1
ATOM 850 C CA . ARG A 1 107 ? 6.323 -18.051 -0.967 1.00 84.56 107 ARG A CA 1
ATOM 851 C C . ARG A 1 107 ? 7.394 -18.916 -0.310 1.00 84.56 107 ARG A C 1
ATOM 853 O O . ARG A 1 107 ? 7.174 -20.090 -0.024 1.00 84.56 107 ARG A O 1
ATOM 860 N N . HIS A 1 108 ? 8.565 -18.335 -0.059 1.00 81.69 108 HIS A N 1
ATOM 861 C CA . HIS A 1 108 ? 9.707 -19.103 0.436 1.00 81.69 108 HIS A CA 1
ATOM 862 C C . HIS A 1 108 ? 9.453 -19.729 1.817 1.00 81.69 108 HIS A C 1
ATOM 864 O O . HIS A 1 108 ? 9.883 -20.857 2.049 1.00 81.69 108 HIS A O 1
ATOM 870 N N . THR A 1 109 ? 8.743 -19.012 2.696 1.00 82.56 109 THR A N 1
ATOM 871 C CA . THR A 1 109 ? 8.545 -19.368 4.110 1.00 82.56 109 THR A CA 1
ATOM 872 C C . THR A 1 109 ? 7.638 -20.576 4.323 1.00 82.56 109 THR A C 1
ATOM 874 O O . THR A 1 109 ? 7.960 -21.426 5.141 1.00 82.56 109 THR A O 1
ATOM 877 N N . ASP A 1 110 ? 6.525 -20.670 3.597 1.00 87.81 110 ASP A N 1
ATOM 878 C CA . ASP A 1 110 ? 5.486 -21.686 3.821 1.00 87.81 110 ASP A CA 1
ATOM 879 C C . ASP A 1 110 ? 5.090 -22.451 2.552 1.00 87.81 110 ASP A C 1
ATOM 881 O O . ASP A 1 110 ? 4.149 -23.239 2.570 1.00 87.81 110 ASP A O 1
ATOM 885 N N . LYS A 1 111 ? 5.786 -22.211 1.432 1.00 90.56 111 LYS A N 1
ATOM 886 C CA . LYS A 1 111 ? 5.499 -22.807 0.117 1.00 90.56 111 LYS A CA 1
ATOM 887 C C . LYS A 1 111 ? 4.059 -22.581 -0.354 1.00 90.56 111 LYS A C 1
ATOM 889 O O . LYS A 1 111 ? 3.585 -23.289 -1.240 1.00 90.56 111 LYS A O 1
ATOM 894 N N . LYS A 1 112 ? 3.363 -21.573 0.177 1.00 91.69 112 LYS A N 1
ATOM 895 C CA . LYS A 1 112 ? 2.029 -21.209 -0.297 1.00 91.69 112 LYS A 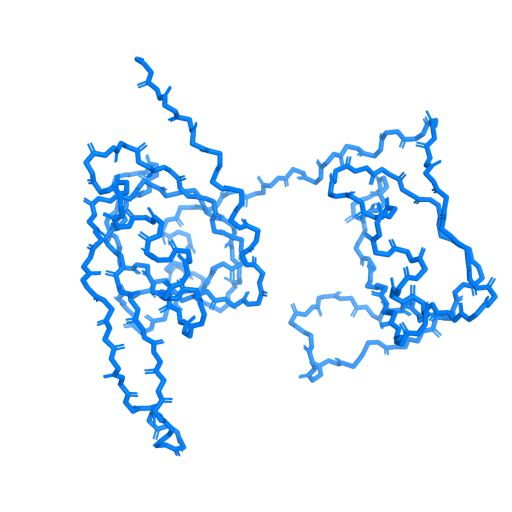CA 1
ATOM 896 C C . LYS A 1 112 ? 2.133 -20.568 -1.681 1.00 91.69 112 LYS A C 1
ATOM 898 O O . LYS A 1 112 ? 3.016 -19.742 -1.921 1.00 91.69 112 LYS A O 1
ATOM 903 N N . LYS A 1 113 ? 1.226 -20.941 -2.590 1.00 92.56 113 LYS A N 1
ATOM 904 C CA . LYS A 1 113 ? 1.041 -20.227 -3.861 1.00 92.56 113 LYS A CA 1
ATOM 905 C C . LYS A 1 113 ? 0.483 -18.841 -3.568 1.00 92.56 113 LYS A C 1
ATOM 907 O O . LYS A 1 113 ? -0.564 -18.737 -2.936 1.00 92.56 113 LYS A O 1
ATOM 912 N N . ILE A 1 114 ? 1.183 -17.819 -4.035 1.00 91.12 114 ILE A N 1
ATOM 913 C CA . ILE A 1 114 ? 0.796 -16.418 -3.899 1.00 91.12 114 ILE A CA 1
ATOM 914 C C . ILE A 1 114 ? 0.861 -15.738 -5.262 1.00 91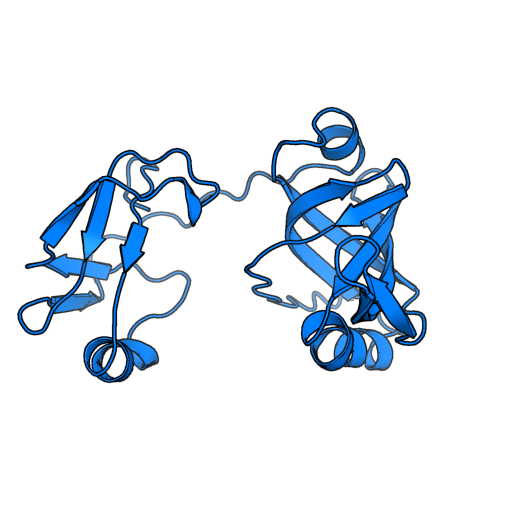.12 114 ILE A C 1
ATOM 916 O O . ILE A 1 114 ? 1.691 -16.087 -6.111 1.00 91.12 114 ILE A O 1
ATOM 920 N N . VAL A 1 115 ? -0.029 -14.777 -5.484 1.00 91.81 115 VAL A N 1
ATOM 921 C CA . VAL A 1 115 ? -0.101 -14.028 -6.743 1.00 91.81 115 VAL A CA 1
ATOM 922 C C . VAL A 1 115 ? 0.687 -12.727 -6.623 1.00 91.81 115 VAL A C 1
ATOM 924 O O . VAL A 1 115 ? 0.672 -12.079 -5.577 1.00 91.81 115 VAL A O 1
ATOM 927 N N . LYS A 1 116 ? 1.399 -12.349 -7.685 1.00 91.19 116 LYS A N 1
ATOM 928 C CA . LYS A 1 116 ? 2.303 -11.199 -7.715 1.00 91.19 116 LYS A CA 1
ATOM 929 C C . LYS A 1 116 ? 2.266 -10.475 -9.064 1.00 91.19 116 LYS A C 1
ATOM 931 O O . LYS A 1 116 ? 2.246 -11.123 -10.108 1.00 91.19 116 LYS A O 1
ATOM 936 N N . ARG A 1 117 ? 2.377 -9.143 -9.060 1.00 92.25 117 ARG A N 1
ATOM 937 C CA . ARG A 1 117 ? 2.619 -8.317 -10.260 1.00 92.25 117 ARG A CA 1
ATOM 938 C C . ARG A 1 117 ? 3.691 -7.261 -9.974 1.00 92.25 117 ARG A C 1
ATOM 940 O O . ARG A 1 117 ? 3.593 -6.551 -8.982 1.00 92.25 117 ARG A O 1
ATOM 947 N N . ASP A 1 118 ? 4.720 -7.184 -10.817 1.00 93.00 118 ASP A N 1
ATOM 948 C CA . ASP A 1 118 ? 5.844 -6.245 -10.667 1.00 93.00 118 ASP A CA 1
ATOM 949 C C . ASP A 1 118 ? 5.696 -5.072 -11.628 1.00 93.00 118 ASP A C 1
ATOM 951 O O . ASP A 1 118 ? 5.950 -5.232 -12.814 1.00 93.00 118 ASP A O 1
ATOM 955 N N . LEU A 1 119 ? 5.327 -3.899 -11.130 1.00 91.88 119 LEU A N 1
ATOM 956 C CA . LEU A 1 119 ? 5.257 -2.679 -11.929 1.00 91.88 119 LEU A CA 1
ATOM 957 C C . LEU A 1 119 ? 6.647 -2.051 -12.069 1.00 91.88 119 LEU A C 1
ATOM 959 O O . LEU A 1 119 ? 7.420 -2.046 -11.110 1.00 91.88 119 LEU A O 1
ATOM 963 N N . GLN A 1 120 ? 6.936 -1.447 -13.221 1.00 93.00 120 GLN A N 1
ATOM 964 C CA . GLN A 1 120 ? 8.047 -0.503 -13.340 1.00 93.00 120 GLN A CA 1
ATOM 965 C C . GLN A 1 120 ? 7.519 0.896 -13.043 1.00 93.00 120 GLN A C 1
ATOM 967 O O . GLN A 1 120 ? 6.574 1.344 -13.694 1.00 93.00 120 GLN A O 1
ATOM 972 N N . VAL A 1 121 ? 8.130 1.578 -12.081 1.00 91.69 121 VAL A N 1
ATOM 973 C CA . VAL A 1 121 ? 7.713 2.906 -11.628 1.00 91.69 121 VAL A CA 1
ATOM 974 C C . VAL A 1 121 ? 8.884 3.873 -11.605 1.00 91.69 121 VAL A C 1
ATOM 976 O O . VAL A 1 121 ? 10.039 3.451 -11.512 1.00 91.69 121 VAL A O 1
ATOM 979 N N . ILE A 1 122 ? 8.570 5.161 -11.663 1.00 92.62 122 ILE A N 1
ATOM 980 C CA . ILE A 1 122 ? 9.527 6.253 -11.522 1.00 92.62 122 ILE A CA 1
ATOM 981 C C . ILE A 1 122 ? 9.002 7.284 -10.518 1.00 92.62 122 ILE A C 1
ATOM 983 O O . ILE A 1 122 ? 7.798 7.547 -10.475 1.00 92.62 122 ILE A O 1
ATOM 987 N N . ASP A 1 123 ? 9.878 7.833 -9.679 1.00 90.88 123 ASP A N 1
ATOM 988 C CA . ASP A 1 123 ? 9.514 8.878 -8.716 1.00 90.88 123 ASP A CA 1
ATOM 989 C C . ASP A 1 123 ? 9.758 10.302 -9.249 1.00 90.88 123 ASP A C 1
ATOM 991 O O . ASP A 1 123 ? 10.145 10.517 -10.400 1.00 90.88 123 ASP A O 1
ATOM 995 N N . LEU A 1 124 ? 9.547 11.300 -8.385 1.00 87.19 124 LEU A N 1
ATOM 996 C CA . LEU A 1 124 ? 9.755 12.718 -8.700 1.00 87.19 124 LEU A CA 1
ATOM 997 C C . LEU A 1 124 ? 11.218 13.081 -9.016 1.00 87.19 124 LEU A C 1
ATOM 999 O O . LEU A 1 124 ? 11.462 14.114 -9.636 1.00 87.19 124 LEU A O 1
ATOM 1003 N N . ARG A 1 125 ? 12.191 12.261 -8.602 1.00 91.25 125 ARG A N 1
ATOM 1004 C CA . ARG A 1 125 ? 13.622 12.436 -8.901 1.00 91.25 125 ARG A CA 1
ATOM 1005 C C . ARG A 1 125 ? 14.067 11.635 -10.120 1.00 91.25 125 ARG A C 1
ATOM 1007 O O . ARG A 1 125 ? 15.257 11.575 -10.410 1.00 91.25 125 ARG A O 1
ATOM 1014 N N . SER A 1 126 ? 13.118 11.079 -10.871 1.00 91.69 126 SER A N 1
ATOM 1015 C CA . SER A 1 126 ? 13.382 10.229 -12.029 1.00 91.69 126 SER A CA 1
ATOM 1016 C C . SER A 1 126 ? 14.117 8.925 -11.690 1.00 91.69 126 SER A C 1
ATOM 1018 O O . SER A 1 126 ? 14.718 8.301 -12.566 1.00 91.69 126 SER A O 1
ATOM 1020 N N . GLU A 1 127 ? 14.065 8.482 -10.434 1.00 92.31 127 GLU A N 1
ATOM 1021 C CA . GLU A 1 127 ? 14.640 7.205 -10.035 1.00 92.31 127 GLU A CA 1
ATOM 1022 C C . GLU A 1 127 ? 13.676 6.069 -10.385 1.00 92.31 127 GLU A C 1
ATOM 1024 O O . GLU A 1 127 ? 12.481 6.141 -10.106 1.00 92.31 127 GLU A O 1
ATOM 1029 N N . VAL A 1 128 ? 14.185 5.005 -11.011 1.00 91.38 128 VAL A N 1
ATOM 1030 C CA . VAL A 1 128 ? 13.373 3.854 -11.424 1.00 91.38 128 VAL A CA 1
ATOM 1031 C C . VAL A 1 128 ? 13.435 2.757 -10.366 1.00 91.38 128 VAL A C 1
ATOM 1033 O O . VAL A 1 128 ? 14.510 2.385 -9.893 1.00 91.38 128 VAL A O 1
ATOM 1036 N N . CYS A 1 129 ? 12.283 2.181 -10.031 1.00 89.81 129 CYS A N 1
ATOM 1037 C CA . CYS A 1 129 ? 12.189 1.047 -9.117 1.00 89.81 129 CYS A CA 1
ATOM 1038 C C . CYS A 1 129 ? 11.119 0.046 -9.575 1.00 89.81 129 CYS A C 1
ATOM 1040 O O . CYS A 1 129 ? 10.280 0.340 -10.428 1.00 89.81 129 CYS A O 1
ATOM 1042 N N . THR A 1 130 ? 11.163 -1.159 -9.008 1.00 91.38 130 THR A N 1
ATOM 1043 C CA . THR A 1 130 ? 10.084 -2.139 -9.142 1.00 91.38 130 THR A CA 1
ATOM 1044 C C . THR A 1 130 ? 9.101 -1.974 -7.987 1.00 91.38 130 THR A C 1
ATOM 1046 O O . THR A 1 130 ? 9.500 -2.046 -6.826 1.00 91.38 130 THR A O 1
ATOM 1049 N N . PHE A 1 131 ? 7.817 -1.797 -8.286 1.00 89.75 131 PHE A N 1
ATOM 1050 C CA . PHE A 1 131 ? 6.754 -1.773 -7.283 1.00 89.75 131 PHE A CA 1
ATOM 1051 C C . PHE A 1 131 ? 5.947 -3.067 -7.352 1.00 89.75 131 PHE A C 1
ATOM 1053 O O . PHE A 1 131 ? 5.333 -3.364 -8.377 1.00 89.75 131 PHE A O 1
ATOM 1060 N N . THR A 1 132 ? 5.955 -3.857 -6.280 1.00 89.75 132 THR A N 1
ATOM 1061 C CA . THR A 1 132 ? 5.332 -5.185 -6.292 1.00 89.75 132 THR A CA 1
ATOM 1062 C C . THR A 1 132 ? 3.945 -5.175 -5.647 1.00 89.75 132 THR A C 1
ATOM 1064 O O . THR A 1 132 ? 3.805 -4.910 -4.452 1.00 89.75 132 THR A O 1
ATOM 1067 N N . LEU A 1 133 ? 2.934 -5.559 -6.429 1.00 88.69 133 LEU A N 1
ATOM 1068 C CA . LEU A 1 133 ? 1.576 -5.860 -5.978 1.00 88.69 133 LEU A CA 1
ATOM 1069 C C . LEU A 1 133 ? 1.447 -7.347 -5.628 1.00 88.69 133 LEU A C 1
ATOM 1071 O O . LEU A 1 133 ? 2.030 -8.198 -6.306 1.00 88.69 133 LEU A O 1
ATOM 1075 N N . TRP A 1 134 ? 0.644 -7.658 -4.610 1.00 86.38 134 TRP A N 1
ATOM 1076 C CA . TRP A 1 134 ? 0.441 -9.016 -4.099 1.00 86.38 134 TRP A CA 1
ATOM 1077 C C . TRP A 1 134 ? -1.042 -9.377 -3.997 1.00 86.38 134 TRP A C 1
ATOM 1079 O O . TRP A 1 134 ? -1.871 -8.524 -3.692 1.00 86.38 134 TRP A O 1
ATOM 1089 N N . GLU A 1 135 ? -1.353 -10.658 -4.194 1.00 87.81 135 GLU A N 1
ATOM 1090 C CA . GLU A 1 135 ? -2.694 -11.239 -4.042 1.00 87.81 135 GLU A CA 1
ATOM 1091 C C . GLU A 1 135 ? -3.762 -10.453 -4.818 1.00 87.81 135 GLU A C 1
ATOM 1093 O O . GLU A 1 135 ? -3.587 -10.213 -6.012 1.00 87.81 135 GLU A O 1
ATOM 1098 N N . THR A 1 136 ? -4.848 -10.035 -4.160 1.00 85.62 136 THR A N 1
ATOM 1099 C CA . THR A 1 136 ? -5.941 -9.267 -4.770 1.00 85.62 136 THR A CA 1
ATOM 1100 C C . THR A 1 136 ? -5.440 -8.004 -5.466 1.00 85.62 136 THR A C 1
ATOM 1102 O O . THR A 1 136 ? -5.894 -7.706 -6.563 1.00 85.62 136 THR A O 1
ATOM 1105 N N . LEU A 1 137 ? -4.425 -7.332 -4.912 1.00 85.00 137 LEU A N 1
ATOM 1106 C CA . LEU A 1 137 ? -3.848 -6.138 -5.533 1.00 85.00 137 LEU A CA 1
ATOM 1107 C C . LEU A 1 137 ? -3.183 -6.442 -6.868 1.00 85.00 137 LEU A C 1
ATOM 1109 O O . LEU A 1 137 ? -3.214 -5.633 -7.788 1.00 85.00 137 LEU A O 1
ATOM 1113 N N . ALA A 1 138 ? -2.568 -7.618 -6.991 1.00 89.31 138 ALA A N 1
ATOM 1114 C CA . ALA A 1 138 ? -1.941 -8.034 -8.235 1.00 89.31 138 ALA A CA 1
ATOM 1115 C C . ALA A 1 138 ? -2.970 -8.357 -9.332 1.00 89.31 138 ALA A C 1
ATOM 1117 O O . ALA A 1 138 ? -2.613 -8.312 -10.510 1.00 89.31 138 ALA A O 1
ATOM 1118 N N . THR A 1 139 ? -4.212 -8.694 -8.965 1.00 88.38 139 THR A N 1
ATOM 1119 C CA . THR A 1 139 ? -5.248 -9.159 -9.897 1.00 88.38 139 THR A CA 1
ATOM 1120 C C . THR A 1 139 ? -6.334 -8.131 -10.191 1.00 88.38 139 THR A C 1
ATOM 1122 O O . THR A 1 139 ? -6.769 -8.065 -11.335 1.00 88.38 139 THR A O 1
ATOM 1125 N N . VAL A 1 140 ? -6.776 -7.339 -9.214 1.00 85.31 140 VAL A N 1
ATOM 1126 C CA . VAL A 1 140 ? -7.862 -6.361 -9.375 1.00 85.31 140 VAL A CA 1
ATOM 1127 C C . VAL A 1 140 ? -7.278 -5.009 -9.781 1.00 85.31 140 VAL A C 1
ATOM 1129 O O . VAL A 1 140 ? -7.380 -4.614 -10.941 1.00 85.31 140 VAL A O 1
ATOM 1132 N N . GLU A 1 141 ? -6.578 -4.339 -8.871 1.00 83.50 141 GLU A N 1
ATOM 1133 C CA . GLU A 1 141 ? -5.943 -3.037 -9.095 1.00 83.50 141 GLU A CA 1
ATOM 1134 C C . GLU A 1 141 ? -4.844 -3.142 -10.156 1.00 83.50 141 GLU A C 1
ATOM 1136 O O . GLU A 1 141 ? -4.743 -2.318 -11.063 1.00 83.50 141 GLU A O 1
ATOM 1141 N N . GLY A 1 142 ? -4.044 -4.209 -10.097 1.00 88.38 142 GLY A N 1
ATOM 1142 C CA . GLY A 1 142 ? -3.022 -4.492 -11.093 1.00 88.38 142 GLY A CA 1
ATOM 1143 C C . GLY A 1 142 ? -3.597 -4.579 -12.504 1.00 88.38 142 GLY A C 1
ATOM 1144 O O . GLY A 1 142 ? -2.969 -4.068 -13.433 1.00 88.38 142 GLY A O 1
ATOM 1145 N N . LYS A 1 143 ? -4.773 -5.199 -12.676 1.00 88.31 143 LYS A N 1
ATOM 1146 C CA . LYS A 1 143 ? -5.440 -5.328 -13.979 1.00 88.31 143 LYS A CA 1
ATOM 1147 C C . LYS A 1 143 ? -5.974 -3.989 -14.479 1.00 88.31 143 LYS A C 1
ATOM 1149 O O . LYS A 1 143 ? -5.795 -3.690 -15.652 1.00 88.31 143 LYS A O 1
ATOM 1154 N N . GLN A 1 144 ? -6.523 -3.155 -13.597 1.00 86.56 144 GLN A N 1
ATOM 1155 C CA . GLN A 1 144 ? -6.913 -1.787 -13.957 1.00 86.56 144 GLN A CA 1
ATOM 1156 C C . GLN A 1 144 ? -5.710 -0.992 -14.488 1.00 86.56 144 GLN A C 1
ATOM 1158 O O . GLN A 1 144 ? -5.795 -0.350 -15.529 1.00 86.56 144 GLN A O 1
ATOM 1163 N N . LEU A 1 145 ? -4.548 -1.098 -13.833 1.00 88.25 145 LEU A N 1
ATOM 1164 C CA . LEU A 1 145 ? -3.316 -0.460 -14.315 1.00 88.25 145 LEU A CA 1
ATOM 1165 C C . LEU A 1 145 ? -2.855 -1.014 -15.675 1.00 88.25 145 LEU A C 1
ATOM 1167 O O . LEU A 1 145 ? -2.296 -0.284 -16.487 1.00 88.25 145 LEU A O 1
ATOM 1171 N N . GLU A 1 146 ? -3.074 -2.302 -15.936 1.00 90.75 146 GLU A N 1
ATOM 1172 C CA . GLU A 1 146 ? -2.728 -2.944 -17.211 1.00 90.75 146 GLU A CA 1
ATOM 1173 C C . GLU A 1 146 ? -3.643 -2.514 -18.362 1.00 90.75 146 GLU A C 1
ATOM 1175 O O . GLU A 1 146 ? -3.182 -2.391 -19.500 1.00 90.75 146 GLU A O 1
ATOM 1180 N N . GLU A 1 147 ? -4.920 -2.272 -18.073 1.00 88.81 147 GLU A N 1
ATOM 1181 C CA . GLU A 1 147 ? -5.887 -1.703 -19.016 1.00 88.81 147 GLU A CA 1
ATOM 1182 C C . GLU A 1 147 ? -5.511 -0.255 -19.372 1.00 88.81 147 GLU A C 1
ATOM 1184 O O . GLU A 1 147 ? -5.583 0.132 -20.537 1.00 88.81 147 GLU A O 1
ATOM 1189 N N . LEU A 1 148 ? -4.985 0.498 -18.401 1.00 84.44 148 LEU A N 1
ATOM 1190 C CA . LEU A 1 148 ? -4.509 1.876 -18.560 1.00 84.44 148 LEU A CA 1
ATOM 1191 C C . LEU A 1 148 ? -3.040 1.983 -19.008 1.00 84.44 148 LEU A C 1
ATOM 1193 O O . LEU A 1 148 ? -2.474 3.070 -18.995 1.00 84.44 148 LEU A O 1
ATOM 1197 N N . ARG A 1 149 ? -2.387 0.893 -19.435 1.00 83.62 149 ARG A N 1
ATOM 1198 C CA . ARG A 1 149 ? -0.930 0.875 -19.716 1.00 83.62 149 ARG A CA 1
ATOM 1199 C C . ARG A 1 149 ? -0.439 1.872 -20.774 1.00 83.62 149 ARG A C 1
ATOM 1201 O O . ARG A 1 149 ? 0.758 2.129 -20.852 1.00 83.62 149 ARG A O 1
ATOM 1208 N N . ASN A 1 150 ? -1.339 2.358 -21.629 1.00 82.62 150 ASN A N 1
ATOM 1209 C CA . ASN A 1 150 ? -1.034 3.345 -22.668 1.00 82.62 150 ASN A CA 1
ATOM 1210 C C . ASN A 1 150 ? -1.259 4.789 -22.187 1.00 82.62 150 ASN A C 1
ATOM 1212 O O . ASN A 1 150 ? -0.957 5.733 -22.914 1.00 82.62 150 ASN A O 1
ATOM 1216 N N . GLU A 1 151 ? -1.792 4.962 -20.981 1.00 83.94 151 GLU A N 1
ATOM 1217 C CA . GLU A 1 151 ? -2.034 6.247 -20.345 1.00 83.94 151 GLU A CA 1
ATOM 1218 C C . GLU A 1 151 ? -0.935 6.558 -19.326 1.00 83.94 151 GLU A C 1
ATOM 1220 O O . GLU A 1 151 ? -0.272 5.676 -18.777 1.00 83.94 151 GLU A O 1
ATOM 1225 N N . LYS A 1 152 ? -0.735 7.848 -19.042 1.00 79.44 152 LYS A N 1
ATOM 1226 C CA . LYS A 1 152 ? 0.159 8.270 -17.962 1.00 79.44 152 LYS A CA 1
ATOM 1227 C C . LYS A 1 152 ? -0.562 8.088 -16.629 1.00 79.44 152 LYS A C 1
ATOM 1229 O O . LYS A 1 152 ? -1.311 8.963 -16.206 1.00 79.44 152 LYS A O 1
ATOM 1234 N N . THR A 1 153 ? -0.330 6.962 -15.964 1.00 81.75 153 THR A N 1
ATOM 1235 C CA . THR A 1 153 ? -0.941 6.680 -14.659 1.00 81.75 153 THR A CA 1
ATOM 1236 C C . THR A 1 153 ? -0.005 7.037 -13.512 1.00 81.75 153 THR A C 1
ATOM 1238 O O . THR A 1 153 ? 1.120 6.545 -13.434 1.00 81.75 153 THR A O 1
ATOM 1241 N N . ILE A 1 154 ? -0.491 7.857 -12.581 1.00 82.31 154 ILE A N 1
ATOM 1242 C CA . ILE A 1 154 ? 0.190 8.163 -11.321 1.00 82.31 154 ILE A CA 1
ATOM 1243 C C . ILE A 1 154 ? -0.494 7.383 -10.196 1.00 82.31 154 ILE A C 1
ATOM 1245 O O . ILE A 1 154 ? -1.721 7.338 -10.119 1.00 82.31 154 ILE A O 1
ATOM 1249 N N . ILE A 1 155 ? 0.301 6.781 -9.315 1.00 84.38 155 ILE A N 1
ATOM 1250 C CA . ILE A 1 155 ? -0.171 6.086 -8.117 1.00 84.38 155 ILE A CA 1
ATOM 1251 C C . ILE A 1 155 ? 0.379 6.757 -6.859 1.00 84.38 155 ILE A C 1
ATOM 1253 O O . ILE A 1 155 ? 1.527 7.202 -6.822 1.00 84.38 155 ILE A O 1
ATOM 1257 N N . LEU A 1 156 ? -0.440 6.793 -5.809 1.00 83.12 156 LEU A N 1
ATOM 1258 C CA . LEU A 1 156 ? -0.018 7.116 -4.449 1.00 83.12 156 LEU A CA 1
ATOM 1259 C C . LEU A 1 156 ? 0.060 5.811 -3.653 1.00 83.12 156 LEU A C 1
ATOM 1261 O O . LEU A 1 156 ? -0.960 5.181 -3.380 1.00 83.12 156 LEU A O 1
ATOM 1265 N N . ALA A 1 157 ? 1.266 5.410 -3.265 1.00 80.12 157 ALA A N 1
ATOM 1266 C CA . ALA A 1 157 ? 1.490 4.260 -2.405 1.00 80.12 157 ALA A CA 1
ATOM 1267 C C . ALA A 1 157 ? 1.693 4.732 -0.964 1.00 80.12 157 ALA A C 1
ATOM 1269 O O . ALA A 1 157 ? 2.663 5.421 -0.657 1.00 80.12 157 ALA A O 1
ATOM 1270 N N . LYS A 1 158 ? 0.777 4.353 -0.071 1.00 77.19 158 LYS A N 1
ATOM 1271 C CA . LYS A 1 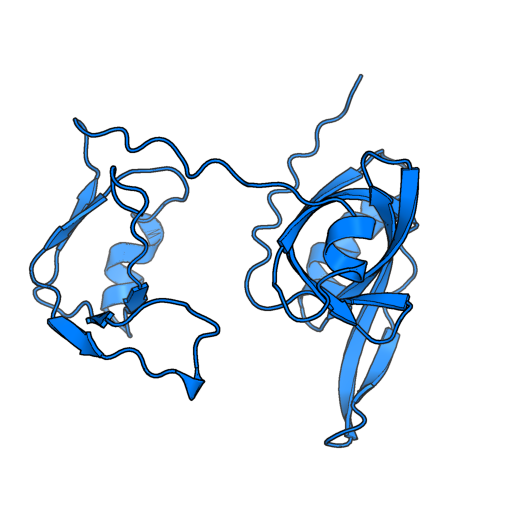158 ? 0.854 4.681 1.354 1.00 77.19 158 LYS A CA 1
ATOM 1272 C C . LYS A 1 158 ? 1.577 3.570 2.118 1.00 77.19 158 LYS A C 1
ATOM 1274 O O . LYS A 1 158 ? 1.223 2.402 1.976 1.00 77.19 158 LYS A O 1
ATOM 1279 N N . GLY A 1 159 ? 2.564 3.916 2.942 1.00 76.00 159 GLY A N 1
ATOM 1280 C CA . GLY A 1 159 ? 3.299 2.962 3.777 1.00 76.00 159 GLY A CA 1
ATOM 1281 C C . GLY A 1 159 ? 4.105 1.907 3.005 1.00 76.00 159 GLY A C 1
ATOM 1282 O O . GLY A 1 159 ? 4.210 0.765 3.460 1.00 76.00 159 GLY A O 1
ATOM 1283 N N . GLY A 1 160 ? 4.668 2.261 1.848 1.00 77.50 160 GLY A N 1
ATOM 1284 C CA . GLY A 1 160 ? 5.592 1.402 1.107 1.00 77.50 160 GLY A CA 1
ATOM 1285 C C . GLY A 1 160 ? 6.889 1.157 1.885 1.00 77.50 160 GLY A C 1
ATOM 1286 O O . GLY A 1 160 ? 7.368 2.039 2.596 1.00 77.50 160 GLY A O 1
ATOM 1287 N N . LYS A 1 161 ? 7.460 -0.045 1.760 1.00 78.31 161 LYS A N 1
ATOM 1288 C CA . LYS A 1 161 ? 8.742 -0.430 2.373 1.00 78.31 161 LYS A CA 1
ATOM 1289 C C . LYS A 1 161 ? 9.719 -0.907 1.313 1.00 78.31 161 LYS A C 1
ATOM 1291 O O . LYS A 1 161 ? 9.318 -1.565 0.358 1.00 78.31 161 LYS A O 1
ATOM 1296 N N . TYR A 1 162 ? 11.005 -0.638 1.494 1.00 82.00 162 TYR A N 1
ATOM 1297 C CA . TYR A 1 162 ? 12.025 -1.170 0.595 1.00 82.00 162 TYR A CA 1
ATOM 1298 C C . TYR A 1 162 ? 12.373 -2.615 0.966 1.00 82.00 162 TYR A C 1
ATOM 1300 O O . TYR A 1 162 ? 12.605 -2.922 2.134 1.00 82.00 162 TYR A O 1
ATOM 1308 N N . PHE A 1 163 ? 12.423 -3.508 -0.021 1.00 76.62 163 PHE A N 1
ATOM 1309 C CA . PHE A 1 163 ? 12.703 -4.925 0.185 1.00 76.62 163 PHE A CA 1
ATOM 1310 C C . PHE A 1 163 ? 13.788 -5.437 -0.770 1.00 76.62 163 PHE A C 1
ATOM 1312 O O . PHE A 1 163 ? 13.727 -5.241 -1.987 1.00 76.62 163 PHE A O 1
ATOM 1319 N N . ASN A 1 164 ? 14.779 -6.128 -0.194 1.00 62.38 164 ASN A N 1
ATOM 1320 C CA . ASN A 1 164 ? 15.843 -6.867 -0.885 1.00 62.38 164 ASN A CA 1
ATOM 1321 C C . ASN A 1 164 ? 16.501 -6.128 -2.065 1.00 62.38 164 ASN A C 1
ATOM 1323 O O . ASN A 1 164 ? 16.709 -6.700 -3.135 1.00 62.38 164 ASN A O 1
ATOM 1327 N N . GLY A 1 165 ? 16.825 -4.845 -1.891 1.00 59.41 165 GLY A N 1
ATOM 1328 C CA . GLY A 1 165 ? 17.687 -4.125 -2.832 1.00 59.41 165 GLY A CA 1
ATOM 1329 C C . GLY A 1 165 ? 17.090 -3.849 -4.217 1.00 59.41 165 GLY A C 1
ATOM 1330 O O . GLY A 1 165 ? 17.800 -3.304 -5.055 1.00 59.41 165 GLY A O 1
ATOM 1331 N N . THR A 1 166 ? 15.824 -4.205 -4.473 1.00 58.56 166 THR A N 1
ATOM 1332 C CA . THR A 1 166 ? 15.262 -4.147 -5.837 1.00 58.56 166 THR A CA 1
ATOM 1333 C C . THR A 1 166 ? 13.829 -3.622 -5.895 1.00 58.56 166 THR A C 1
ATOM 1335 O O . THR A 1 166 ? 13.440 -3.035 -6.908 1.00 58.56 166 THR A O 1
ATOM 1338 N N . SER A 1 167 ? 13.026 -3.813 -4.843 1.00 62.41 167 SER A N 1
ATOM 1339 C CA . SER A 1 167 ? 11.584 -3.568 -4.934 1.00 62.41 167 SER A CA 1
ATOM 1340 C C . SER A 1 167 ? 11.035 -2.808 -3.738 1.00 62.41 167 SER A C 1
ATOM 1342 O O . SER A 1 167 ? 11.401 -3.077 -2.596 1.00 62.41 167 SER A O 1
ATOM 1344 N N . ILE A 1 168 ? 10.103 -1.895 -3.997 1.00 65.75 168 ILE A N 1
ATOM 1345 C CA . ILE A 1 168 ? 9.220 -1.354 -2.967 1.00 65.75 168 ILE A CA 1
ATOM 1346 C C . ILE A 1 168 ? 8.064 -2.349 -2.805 1.00 65.75 168 ILE A C 1
ATOM 1348 O O . ILE A 1 168 ? 7.319 -2.626 -3.747 1.00 65.75 168 ILE A O 1
ATOM 1352 N N . LEU A 1 169 ? 7.964 -2.932 -1.613 1.00 62.34 169 LEU A N 1
ATOM 1353 C CA . LEU A 1 169 ? 6.917 -3.852 -1.191 1.00 62.34 169 LEU A CA 1
ATOM 1354 C C . LEU A 1 169 ? 5.864 -3.080 -0.392 1.00 62.34 169 LEU A C 1
ATOM 1356 O O . LEU A 1 169 ? 6.201 -2.338 0.532 1.00 62.34 169 LEU A O 1
ATOM 1360 N N . MET A 1 170 ? 4.587 -3.273 -0.707 1.00 50.91 170 MET A N 1
ATOM 1361 C CA . MET A 1 170 ? 3.494 -2.619 0.015 1.00 50.91 170 MET A CA 1
ATOM 1362 C C . MET A 1 170 ? 2.861 -3.534 1.078 1.00 50.91 170 MET A C 1
ATOM 1364 O O . MET A 1 170 ? 2.822 -4.751 0.896 1.00 50.91 170 MET A O 1
ATOM 1368 N N . CYS A 1 171 ? 2.324 -2.951 2.163 1.00 37.06 171 CYS A N 1
ATOM 1369 C CA . CYS A 1 171 ? 1.485 -3.645 3.145 1.00 37.06 171 CYS A CA 1
ATOM 1370 C C . CYS A 1 171 ? 0.225 -2.834 3.544 1.00 37.06 171 CYS A C 1
ATOM 1372 O O . CYS A 1 171 ? 0.292 -1.643 3.838 1.00 37.06 171 CYS A O 1
ATOM 1374 N N . VAL A 1 172 ? -0.892 -3.570 3.607 1.00 35.38 172 VAL A N 1
ATOM 1375 C CA . VAL A 1 172 ? -2.217 -3.390 4.252 1.00 35.38 172 VAL A CA 1
ATOM 1376 C C . VAL A 1 172 ? -3.253 -2.402 3.700 1.00 35.38 172 VAL A C 1
ATOM 1378 O O . VAL A 1 172 ? -4.417 -2.778 3.684 1.00 35.38 172 VAL A O 1
ATOM 1381 N N . TYR A 1 173 ? -2.930 -1.210 3.203 1.00 33.12 173 TYR A N 1
ATOM 1382 C CA . TYR A 1 173 ? -3.990 -0.319 2.693 1.00 33.12 173 TYR A CA 1
ATOM 1383 C C . TYR A 1 173 ? -3.542 0.402 1.436 1.00 33.12 173 TYR A C 1
ATOM 1385 O O . TYR A 1 173 ? -3.021 1.515 1.505 1.00 33.12 173 TYR A O 1
ATOM 1393 N N . VAL A 1 174 ? -3.806 -0.199 0.273 1.00 35.22 174 VAL A N 1
ATOM 1394 C CA . VAL A 1 174 ? -3.981 0.652 -0.895 1.00 35.22 174 VAL A CA 1
ATOM 1395 C C . VAL A 1 174 ? -5.367 1.249 -0.736 1.00 35.22 174 VAL A C 1
ATOM 1397 O O . VAL A 1 174 ? -6.376 0.635 -1.058 1.00 35.22 174 VAL A O 1
ATOM 1400 N N . CYS A 1 175 ? -5.422 2.481 -0.247 1.00 33.00 175 CYS A N 1
ATOM 1401 C CA . CYS A 1 175 ? -6.337 3.378 -0.917 1.00 33.00 175 CYS A CA 1
ATOM 1402 C C . CYS A 1 175 ? -5.679 3.597 -2.279 1.00 33.00 175 CYS A C 1
ATOM 1404 O O . CYS A 1 175 ? -4.843 4.491 -2.415 1.00 33.00 175 CYS A O 1
ATOM 1406 N N . VAL A 1 176 ? -5.972 2.740 -3.268 1.00 34.69 176 VAL A N 1
ATOM 1407 C CA . VAL A 1 176 ? -5.791 3.159 -4.654 1.00 34.69 176 VAL A CA 1
ATOM 1408 C C . VAL A 1 176 ? -6.865 4.225 -4.866 1.00 34.69 176 VAL A C 1
ATOM 1410 O O . VAL A 1 176 ? -7.877 4.012 -5.519 1.00 34.69 176 VAL A O 1
ATOM 1413 N N . CYS A 1 177 ? -6.661 5.411 -4.299 1.00 32.84 177 CYS A N 1
ATOM 1414 C CA . CYS A 1 177 ? -7.089 6.590 -5.005 1.00 32.84 177 CYS A CA 1
ATO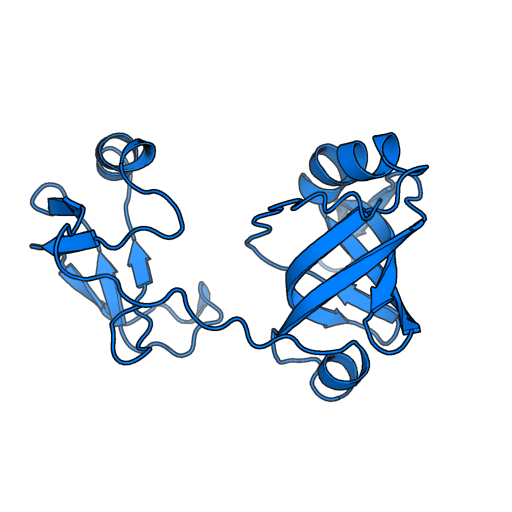M 1415 C C . CYS A 1 177 ? -6.150 6.639 -6.208 1.00 32.84 177 CYS A C 1
ATOM 1417 O O . CYS A 1 177 ? -5.076 7.239 -6.128 1.00 32.84 177 CYS A O 1
ATOM 1419 N N . VAL A 1 178 ? -6.523 5.972 -7.312 1.00 34.09 178 VAL A N 1
ATOM 1420 C CA . VAL A 1 178 ? -6.031 6.419 -8.609 1.00 34.09 178 VAL A CA 1
ATOM 1421 C C . VAL A 1 178 ? -6.685 7.785 -8.752 1.00 34.09 178 VAL A C 1
ATOM 1423 O O . VAL A 1 178 ? -7.792 7.916 -9.265 1.00 34.09 178 VAL A O 1
ATOM 1426 N N . TYR A 1 179 ? -6.050 8.824 -8.220 1.00 35.09 179 TYR A N 1
ATOM 1427 C CA . TYR A 1 179 ? -6.275 10.127 -8.798 1.00 35.09 179 TYR A CA 1
ATOM 1428 C C . TYR A 1 179 ? -5.589 10.037 -10.156 1.00 35.09 179 TYR A C 1
ATOM 1430 O O . TYR A 1 179 ? -4.384 10.261 -10.274 1.00 35.09 179 TYR A O 1
ATOM 1438 N N . ILE A 1 180 ? -6.347 9.583 -11.160 1.00 34.81 180 ILE A N 1
ATOM 1439 C CA . ILE A 1 180 ? -5.949 9.672 -12.558 1.00 34.81 180 ILE A CA 1
ATOM 1440 C C . ILE A 1 180 ? -5.922 11.168 -12.852 1.00 34.81 180 ILE A C 1
ATOM 1442 O O . ILE A 1 180 ? -6.905 11.760 -13.290 1.00 34.81 180 ILE A O 1
ATOM 1446 N N . TYR A 1 181 ? -4.804 11.812 -12.544 1.00 33.66 181 TYR A N 1
ATOM 1447 C CA . TYR A 1 181 ? -4.512 13.113 -13.104 1.00 33.66 181 TYR A CA 1
ATOM 1448 C C . TYR A 1 181 ? -4.066 12.852 -14.537 1.00 33.66 181 TYR A C 1
ATOM 1450 O O . TYR A 1 181 ? -2.887 12.618 -14.800 1.00 33.66 181 TYR A O 1
ATOM 1458 N N . ILE A 1 182 ? -5.028 12.853 -15.463 1.00 29.12 182 ILE A N 1
ATOM 1459 C CA . ILE A 1 182 ? -4.727 13.049 -16.879 1.00 29.12 182 ILE A CA 1
ATOM 1460 C C . ILE A 1 182 ? -4.166 14.470 -16.967 1.00 29.12 182 ILE A C 1
ATOM 1462 O O . ILE A 1 182 ? -4.910 15.448 -16.983 1.00 29.12 182 ILE A O 1
ATOM 1466 N N . LEU A 1 183 ? -2.841 14.596 -16.909 1.00 28.16 183 LEU A N 1
ATOM 1467 C CA . LEU A 1 183 ? -2.167 15.837 -17.267 1.00 28.16 183 LEU A CA 1
ATOM 1468 C C . LEU A 1 183 ? -2.340 15.996 -18.783 1.00 28.16 183 LEU A C 1
ATOM 1470 O O . LEU A 1 183 ? -1.695 15.269 -19.544 1.00 28.16 183 LEU A O 1
ATOM 1474 N N . PHE A 1 184 ? -3.271 16.869 -19.180 1.00 34.97 184 PHE A N 1
ATOM 1475 C CA . PHE A 1 184 ? -3.421 17.356 -20.554 1.00 34.97 184 PHE A CA 1
ATOM 1476 C C . PHE A 1 184 ? -2.171 18.120 -21.000 1.00 34.97 184 PHE A C 1
ATOM 1478 O O . PHE A 1 184 ? -1.583 18.834 -20.154 1.00 34.97 184 PHE A O 1
#

Sequence (184 aa):
MDKEGSKIYAIMFNEIIDRFHDILQTGKTYVFSNGQIKEINKDFYNVNGKIEIILNSTSNIQLSVTDNIDSPKIKLSVIEDIKGNPNLPSDIILLVVKVPEVRMIYRHTDKKKIVKRDLQVIDLRSEVCTFTLWETLATVEGKQLEELRNEKTIILAKGGKYFNGTSILMCVYVCVCVYIYILF

Solvent-accessible surface area (backbone atoms only — not comparable to full-atom values): 10890 Å² total; per-residue (Å²): 107,52,86,86,69,50,68,68,51,75,47,68,56,73,75,52,39,74,73,41,56,89,74,67,54,92,93,63,41,68,48,76,44,70,52,45,80,43,70,53,64,69,90,83,42,102,63,97,53,70,46,29,31,40,49,50,95,78,32,46,80,41,80,47,90,85,55,83,56,76,72,78,80,80,69,70,47,50,67,67,56,32,65,76,36,37,88,48,64,38,27,30,56,33,39,54,73,44,58,60,76,66,43,79,46,64,41,86,90,77,62,46,81,45,39,33,19,58,27,37,30,29,33,92,84,70,50,76,46,33,40,46,32,51,46,67,45,18,59,54,60,41,41,54,51,45,75,43,56,91,48,76,43,42,44,50,44,49,43,30,24,41,44,90,94,59,32,39,41,65,62,96,52,79,65,72,58,62,60,69,61,76,79,125

Secondary structure (DSSP, 8-state):
--TT----EEE--THHHHHHTTT--TT--EEEESPEEEE--TTT-----SEEEEP-TT-EEEE-SS--PPPP---BPPHHHHHH-TTS-EEEEEEEEE-PPPEEEE-TTT--EEEEEEEEEE-TT--EEEEEEETHHHHTHHHHHHHTTTS--EEEEEEEEEETTTEEEP-S------------